Protein AF-K2CED3-F1 (afdb_monomer_lite)

Structure (mmCIF, N/CA/C/O backbone):
data_AF-K2CED3-F1
#
_entry.id   AF-K2CED3-F1
#
loop_
_atom_site.group_PDB
_atom_site.id
_atom_site.type_symbol
_atom_site.label_atom_id
_atom_site.label_alt_id
_atom_site.label_comp_id
_atom_site.label_asym_id
_atom_site.label_entity_id
_atom_site.label_seq_id
_atom_site.pdbx_PDB_ins_code
_atom_site.Cartn_x
_atom_site.Cartn_y
_atom_site.Cartn_z
_atom_site.occupancy
_atom_site.B_iso_or_e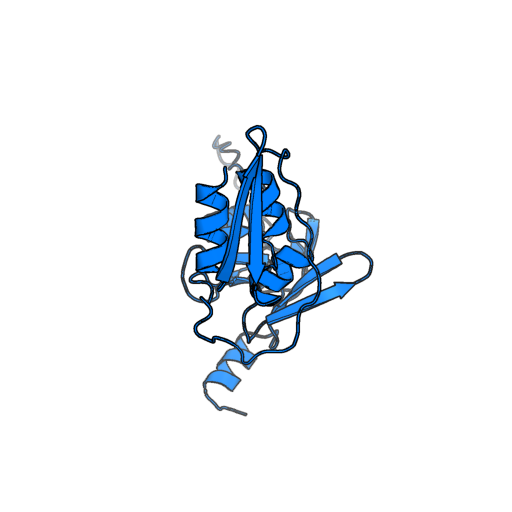quiv
_atom_site.auth_seq_id
_atom_site.auth_comp_id
_atom_site.auth_asym_id
_atom_site.auth_atom_id
_atom_site.pdbx_PDB_model_num
ATOM 1 N N . HIS A 1 1 ? 13.807 10.932 -19.399 1.00 82.12 1 HIS A N 1
ATOM 2 C CA . HIS A 1 1 ? 12.883 9.876 -18.930 1.00 82.12 1 HIS A CA 1
ATOM 3 C C . HIS A 1 1 ? 13.599 8.549 -18.697 1.00 82.12 1 HIS A C 1
ATOM 5 O O . HIS A 1 1 ? 13.471 8.010 -17.608 1.00 82.12 1 HIS A O 1
ATOM 11 N N . SER A 1 2 ? 14.407 8.063 -19.652 1.00 86.69 2 SER A N 1
ATOM 12 C CA . SER A 1 2 ? 15.122 6.776 -19.549 1.00 86.69 2 SER A CA 1
ATOM 13 C C . SER A 1 2 ? 15.946 6.602 -18.267 1.00 86.69 2 SER A C 1
ATOM 15 O O . SER A 1 2 ? 15.827 5.568 -17.631 1.00 86.69 2 SER A O 1
ATOM 17 N N . GLY A 1 3 ? 16.711 7.608 -17.827 1.00 92.06 3 GLY A N 1
ATOM 18 C CA . GLY A 1 3 ? 17.520 7.500 -16.600 1.00 92.06 3 GLY A CA 1
ATOM 19 C C . GLY A 1 3 ? 16.715 7.160 -15.335 1.00 92.06 3 GLY A C 1
ATOM 20 O O . GLY A 1 3 ? 17.107 6.272 -14.587 1.00 92.06 3 GLY A O 1
ATOM 21 N N . ALA A 1 4 ? 15.556 7.800 -15.136 1.00 93.69 4 ALA A N 1
ATOM 22 C CA . ALA A 1 4 ? 14.680 7.523 -13.993 1.00 93.69 4 ALA A CA 1
ATOM 23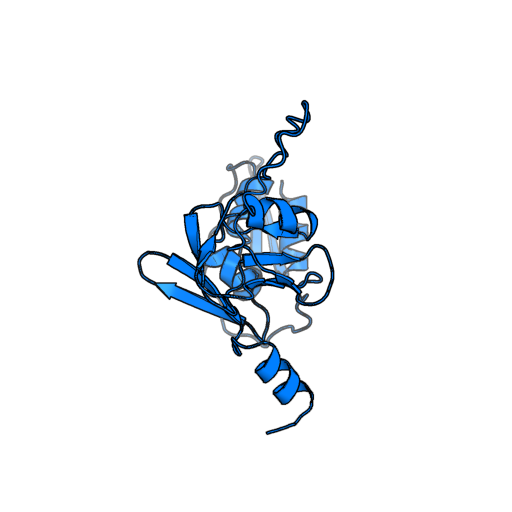 C C . ALA A 1 4 ? 14.082 6.107 -14.061 1.00 93.69 4 ALA A C 1
ATOM 25 O O . ALA A 1 4 ? 14.051 5.395 -13.060 1.00 93.69 4 ALA A O 1
ATOM 26 N N . VAL A 1 5 ? 13.673 5.681 -15.263 1.00 94.69 5 VAL A N 1
ATOM 27 C CA . VAL A 1 5 ? 13.153 4.329 -15.518 1.00 94.69 5 VAL A CA 1
ATOM 28 C C . VAL A 1 5 ? 14.209 3.270 -15.197 1.00 94.69 5 VAL A C 1
ATOM 30 O O . VAL A 1 5 ? 13.932 2.332 -14.455 1.00 94.69 5 VAL A O 1
ATOM 33 N N . ILE A 1 6 ? 15.437 3.456 -15.692 1.00 94.94 6 ILE A N 1
ATOM 34 C CA . ILE A 1 6 ? 16.560 2.536 -15.466 1.00 94.94 6 ILE A CA 1
ATOM 35 C C . ILE A 1 6 ? 16.882 2.427 -13.974 1.00 94.94 6 ILE A C 1
ATOM 37 O O . ILE A 1 6 ? 17.025 1.321 -13.459 1.00 94.94 6 ILE A O 1
ATOM 41 N N . GLN A 1 7 ? 16.957 3.559 -13.271 1.00 94.00 7 GLN A N 1
ATOM 42 C CA . GLN A 1 7 ? 17.263 3.583 -11.843 1.00 94.00 7 GLN A CA 1
ATOM 43 C C . GLN A 1 7 ? 16.220 2.816 -11.020 1.00 94.00 7 GLN A C 1
ATOM 45 O O . GLN A 1 7 ? 16.580 1.999 -10.171 1.00 94.00 7 GLN A O 1
ATOM 50 N N . LYS A 1 8 ? 14.930 3.058 -11.275 1.00 93.25 8 LYS A N 1
ATOM 51 C CA . LYS A 1 8 ? 13.848 2.412 -10.525 1.00 93.25 8 LYS A CA 1
ATOM 52 C C . LYS A 1 8 ? 13.749 0.921 -10.817 1.00 93.25 8 LYS A C 1
ATOM 54 O O . LYS A 1 8 ? 13.650 0.139 -9.874 1.00 93.25 8 LYS A O 1
ATOM 59 N N . LEU A 1 9 ? 13.840 0.517 -12.086 1.00 94.06 9 LEU A N 1
ATOM 60 C CA . LEU A 1 9 ? 13.860 -0.903 -12.447 1.00 94.06 9 LEU A CA 1
ATOM 61 C C . LEU A 1 9 ? 15.074 -1.615 -11.844 1.00 94.06 9 LEU A C 1
ATOM 63 O O . LEU A 1 9 ? 14.911 -2.690 -11.276 1.00 94.06 9 LEU A O 1
ATOM 67 N N . GLY A 1 10 ? 16.255 -0.990 -11.858 1.00 93.12 10 GLY A N 1
ATOM 68 C CA . GLY A 1 10 ? 17.446 -1.539 -11.206 1.00 93.12 10 GLY A CA 1
ATOM 69 C C . GLY A 1 10 ? 17.257 -1.752 -9.700 1.00 93.12 10 GLY A C 1
ATOM 70 O O . GLY A 1 10 ? 17.603 -2.807 -9.178 1.00 93.12 10 GLY A O 1
ATOM 71 N N . SER A 1 11 ? 16.622 -0.802 -9.002 1.00 91.06 11 SER A N 1
ATOM 72 C CA . SER A 1 11 ? 16.313 -0.945 -7.567 1.00 91.06 11 SER A CA 1
ATOM 73 C C . SER A 1 11 ? 15.287 -2.040 -7.243 1.00 91.06 11 SER A C 1
ATOM 75 O O . SER A 1 11 ? 15.174 -2.441 -6.089 1.00 91.06 11 SER A O 1
ATOM 77 N N . ARG A 1 12 ? 14.562 -2.525 -8.257 1.00 91.19 12 ARG A N 1
ATOM 78 C CA . ARG A 1 12 ? 13.542 -3.582 -8.182 1.00 91.19 12 ARG A CA 1
ATOM 79 C C . ARG A 1 12 ? 14.073 -4.920 -8.728 1.00 91.19 12 ARG A C 1
ATOM 81 O O . ARG A 1 12 ? 13.296 -5.744 -9.205 1.00 91.19 12 ARG A O 1
ATOM 88 N N . HIS A 1 13 ? 15.395 -5.117 -8.681 1.00 93.25 13 HIS A N 1
ATOM 89 C CA . HIS A 1 13 ? 16.111 -6.288 -9.211 1.00 93.25 13 HIS A CA 1
ATOM 90 C C . HIS A 1 13 ? 15.921 -6.505 -10.724 1.00 93.25 13 HIS A C 1
ATOM 92 O O . HIS A 1 13 ? 15.976 -7.630 -11.216 1.00 93.25 13 HIS A O 1
ATOM 98 N N . GLY A 1 14 ? 15.667 -5.431 -11.475 1.00 94.31 14 GLY A N 1
ATOM 99 C CA . GLY A 1 14 ? 15.598 -5.462 -12.930 1.00 94.31 14 GLY A CA 1
ATOM 100 C C . GLY A 1 14 ? 16.988 -5.445 -13.561 1.00 94.31 14 GLY A C 1
ATOM 101 O O . GLY A 1 14 ? 17.747 -4.491 -13.392 1.00 94.31 14 GLY A O 1
ATOM 102 N N . GLU A 1 15 ? 17.290 -6.465 -14.354 1.00 94.62 15 GLU A N 1
ATOM 103 C CA . GLU A 1 15 ? 18.522 -6.580 -15.129 1.00 94.62 15 GLU A CA 1
ATOM 104 C C . GLU A 1 15 ? 18.289 -6.126 -16.570 1.00 94.62 15 GLU A C 1
ATOM 106 O O . GLU A 1 15 ? 17.529 -6.748 -17.321 1.00 94.62 15 GLU A O 1
ATOM 111 N N . MET A 1 16 ? 18.961 -5.047 -16.973 1.00 96.00 16 MET A N 1
ATOM 112 C CA . MET A 1 16 ? 18.899 -4.554 -18.346 1.00 96.00 16 MET A CA 1
ATOM 113 C C . MET A 1 16 ? 19.608 -5.528 -19.286 1.00 96.00 16 MET A C 1
ATOM 115 O O . MET A 1 16 ? 20.799 -5.785 -19.137 1.00 96.00 16 MET A O 1
ATOM 119 N N . GLN A 1 17 ? 18.878 -6.031 -20.274 1.00 96.50 17 GLN A N 1
ATOM 120 C CA . GLN A 1 17 ? 19.408 -6.928 -21.301 1.00 96.50 17 GLN A CA 1
ATOM 121 C C . GLN A 1 17 ? 19.878 -6.156 -22.526 1.00 96.50 17 GLN A C 1
ATOM 123 O O . GLN A 1 17 ? 20.882 -6.501 -23.143 1.00 96.50 17 GLN A O 1
ATOM 128 N N . ASN A 1 18 ? 19.140 -5.106 -22.884 1.00 96.06 18 ASN A N 1
ATOM 129 C CA . ASN A 1 18 ? 19.417 -4.326 -24.074 1.00 96.06 18 ASN A CA 1
ATOM 130 C C . ASN A 1 18 ? 18.933 -2.881 -23.911 1.00 96.06 18 ASN A C 1
ATOM 132 O O . ASN A 1 18 ? 17.929 -2.604 -23.247 1.00 96.06 18 ASN A O 1
ATOM 136 N N . MET A 1 19 ? 19.644 -1.965 -24.561 1.00 95.69 19 MET A N 1
ATOM 137 C CA . MET A 1 19 ? 19.290 -0.556 -24.665 1.00 95.69 19 MET A CA 1
ATOM 138 C C . MET A 1 19 ? 19.630 -0.067 -26.066 1.00 95.69 19 MET A C 1
ATOM 140 O O . MET A 1 19 ? 20.790 -0.057 -26.470 1.00 95.69 19 MET A O 1
ATOM 144 N N . THR A 1 20 ? 18.615 0.371 -26.805 1.00 95.81 20 THR A N 1
ATOM 145 C CA . THR A 1 20 ? 18.781 0.914 -28.158 1.00 95.81 20 THR A CA 1
ATOM 146 C C . THR A 1 20 ? 18.091 2.265 -28.262 1.00 95.81 20 THR A C 1
ATOM 148 O O . THR A 1 20 ? 17.024 2.475 -27.689 1.00 95.81 20 THR A O 1
ATOM 151 N N . MET A 1 21 ? 18.686 3.198 -29.004 1.00 94.69 21 MET A N 1
ATOM 152 C CA . MET A 1 21 ? 18.091 4.506 -29.267 1.00 94.69 21 MET A CA 1
ATOM 153 C C . MET A 1 21 ? 17.799 4.655 -30.759 1.00 94.69 21 MET A C 1
ATOM 155 O O . MET A 1 21 ? 18.694 4.484 -31.583 1.00 94.69 21 MET A O 1
ATOM 159 N N . ALA A 1 22 ? 16.562 5.008 -31.102 1.00 93.56 22 ALA A N 1
ATOM 160 C CA . ALA A 1 22 ? 16.153 5.287 -32.475 1.00 93.56 22 ALA A CA 1
ATOM 161 C C . ALA A 1 22 ? 15.108 6.408 -32.498 1.00 93.56 22 ALA A C 1
ATOM 163 O O . ALA A 1 22 ? 14.154 6.388 -31.725 1.00 93.56 22 ALA A O 1
ATOM 164 N N . ASN A 1 23 ? 15.278 7.388 -33.391 1.00 92.00 23 ASN A N 1
ATOM 165 C CA . ASN A 1 23 ? 14.333 8.497 -33.600 1.00 92.00 23 ASN A CA 1
ATOM 166 C C . ASN A 1 23 ? 13.943 9.255 -32.313 1.00 92.00 23 ASN A C 1
ATOM 168 O O . ASN A 1 23 ? 12.791 9.639 -32.133 1.00 92.00 23 ASN A O 1
ATOM 172 N N . GLY A 1 24 ? 14.892 9.444 -31.389 1.00 88.62 24 GLY A N 1
ATOM 173 C CA . GLY A 1 24 ? 14.643 10.112 -30.104 1.00 88.62 24 GLY A CA 1
ATOM 174 C C . GLY A 1 24 ? 13.877 9.267 -29.075 1.00 88.62 24 GLY A C 1
ATOM 175 O O . GLY A 1 24 ? 13.614 9.748 -27.974 1.00 88.62 24 GLY A O 1
ATOM 176 N N . ILE A 1 25 ? 13.559 8.011 -29.398 1.00 92.81 25 ILE A N 1
ATOM 177 C CA . ILE A 1 25 ? 12.954 7.028 -28.497 1.00 92.81 25 ILE A CA 1
ATOM 178 C C . ILE A 1 25 ? 14.047 6.077 -28.008 1.00 92.81 25 ILE A C 1
ATOM 180 O O . ILE A 1 25 ? 14.895 5.624 -28.779 1.00 92.81 25 ILE A O 1
ATOM 184 N N . VAL A 1 26 ? 14.022 5.775 -26.712 1.00 95.06 26 VAL A N 1
ATOM 185 C CA . VAL A 1 26 ? 14.903 4.783 -26.092 1.00 95.06 26 VAL A CA 1
ATOM 186 C C . VAL A 1 26 ? 14.090 3.522 -25.833 1.00 95.06 26 VAL A C 1
ATOM 188 O O . VAL A 1 26 ? 13.110 3.560 -25.091 1.00 95.06 26 VAL A O 1
ATOM 191 N N . TYR A 1 27 ? 14.517 2.420 -26.431 1.00 95.56 27 TYR A N 1
ATOM 192 C CA . TYR A 1 27 ? 13.994 1.083 -26.191 1.00 95.56 27 TYR A CA 1
ATOM 193 C C . TYR A 1 27 ? 14.844 0.426 -25.112 1.00 95.56 27 TYR A C 1
ATOM 195 O O . TYR A 1 27 ? 16.072 0.399 -25.219 1.00 95.56 27 TYR A O 1
ATOM 203 N N . LEU A 1 28 ? 14.187 -0.067 -24.067 1.00 95.94 28 LEU A N 1
ATOM 204 C CA . LEU A 1 28 ? 14.826 -0.731 -22.941 1.00 95.94 28 LEU A CA 1
ATOM 205 C C . LEU A 1 28 ? 14.217 -2.119 -22.776 1.00 95.94 28 LEU A C 1
ATOM 207 O O . LEU A 1 28 ? 12.996 -2.243 -22.680 1.00 95.94 28 LEU A O 1
ATOM 211 N N . GLU A 1 29 ? 15.065 -3.136 -22.700 1.00 96.50 29 GLU A N 1
ATOM 212 C CA . GLU A 1 29 ? 14.658 -4.508 -22.405 1.00 96.50 29 GLU A CA 1
ATOM 213 C C . GLU A 1 29 ? 15.225 -4.914 -21.050 1.00 96.50 29 GLU A C 1
ATOM 215 O O . GLU A 1 29 ? 16.424 -4.780 -20.801 1.00 96.50 29 GLU A O 1
ATOM 220 N N . PHE A 1 30 ? 14.355 -5.413 -20.175 1.00 96.69 30 PHE A N 1
ATOM 221 C CA . PHE A 1 30 ? 14.708 -5.849 -18.831 1.00 96.69 30 PHE A CA 1
ATOM 222 C C . PHE A 1 30 ? 14.186 -7.257 -18.573 1.00 96.69 30 PHE A C 1
ATOM 224 O O . PHE A 1 30 ? 13.061 -7.590 -18.948 1.00 96.69 30 PHE A O 1
ATOM 231 N N . ILE A 1 31 ? 14.979 -8.046 -17.854 1.00 95.75 31 ILE A N 1
ATOM 232 C CA . ILE A 1 31 ? 14.483 -9.196 -17.101 1.00 95.75 31 ILE A CA 1
ATOM 233 C C . ILE A 1 31 ? 14.284 -8.712 -15.670 1.00 95.75 31 ILE A C 1
ATOM 235 O O . ILE A 1 31 ? 15.204 -8.179 -15.062 1.00 95.75 31 ILE A O 1
ATOM 239 N N . ILE A 1 32 ? 13.077 -8.862 -15.139 1.00 95.06 32 ILE A N 1
ATOM 240 C CA . ILE A 1 32 ? 12.726 -8.400 -13.796 1.00 95.06 32 ILE A CA 1
ATOM 241 C C . ILE A 1 32 ? 11.793 -9.426 -13.141 1.00 95.06 32 ILE A C 1
ATOM 243 O O . ILE A 1 32 ? 10.920 -9.970 -13.829 1.00 95.06 32 ILE A O 1
ATOM 247 N N . PRO A 1 33 ? 11.943 -9.724 -11.837 1.00 93.56 33 PRO A N 1
ATOM 248 C CA . PRO A 1 33 ? 10.995 -10.584 -11.146 1.00 93.56 33 PRO A CA 1
ATOM 249 C C . PRO A 1 33 ? 9.598 -9.956 -11.154 1.00 93.56 33 PRO A C 1
ATOM 251 O O . PRO A 1 33 ? 9.454 -8.748 -10.969 1.00 93.56 33 PRO A O 1
ATOM 254 N N . THR A 1 34 ? 8.548 -10.770 -11.296 1.00 90.75 34 THR A N 1
ATOM 255 C CA . THR A 1 34 ? 7.155 -10.282 -11.302 1.00 90.75 34 THR A CA 1
ATOM 256 C C . THR A 1 34 ? 6.832 -9.433 -10.071 1.00 90.75 34 THR A C 1
ATOM 258 O O . THR A 1 34 ? 6.171 -8.408 -10.197 1.00 90.75 34 THR A O 1
ATOM 261 N N . ARG A 1 35 ? 7.379 -9.800 -8.905 1.00 86.75 35 ARG A N 1
ATOM 262 C CA . ARG A 1 35 ? 7.255 -9.034 -7.659 1.00 86.75 35 ARG A CA 1
ATOM 263 C C . ARG A 1 35 ? 7.795 -7.605 -7.773 1.00 86.75 35 ARG A C 1
ATOM 265 O O . ARG A 1 35 ? 7.169 -6.684 -7.267 1.00 86.75 35 ARG A O 1
ATOM 272 N N . GLY A 1 36 ? 8.905 -7.404 -8.482 1.00 89.38 36 GLY A N 1
ATOM 273 C CA . GLY A 1 36 ? 9.487 -6.077 -8.698 1.00 89.38 36 GLY A CA 1
ATOM 274 C C . GLY A 1 36 ? 8.641 -5.179 -9.603 1.00 89.38 36 GLY A C 1
ATOM 275 O O . GLY A 1 36 ? 8.773 -3.960 -9.535 1.00 89.38 36 GLY A O 1
ATOM 276 N N . LEU A 1 37 ? 7.755 -5.756 -10.423 1.00 89.25 37 LEU A N 1
ATOM 277 C CA . LEU A 1 37 ? 6.874 -5.009 -11.327 1.00 89.25 37 LEU A CA 1
ATOM 278 C C . LEU A 1 37 ? 5.576 -4.516 -10.679 1.00 89.25 37 LEU A C 1
ATOM 280 O O . LEU A 1 37 ? 4.937 -3.632 -11.255 1.00 89.25 37 LEU A O 1
ATOM 284 N N . PHE A 1 38 ? 5.171 -5.058 -9.527 1.00 86.19 38 PHE A N 1
ATOM 285 C CA . PHE A 1 38 ? 3.969 -4.588 -8.834 1.00 86.19 38 PHE A CA 1
ATOM 286 C C . PHE A 1 38 ? 4.097 -3.100 -8.482 1.00 86.19 38 PHE A C 1
ATOM 288 O O . PHE A 1 38 ? 5.171 -2.636 -8.104 1.00 86.19 38 PHE A O 1
ATOM 295 N N . GLY A 1 39 ? 3.030 -2.338 -8.746 1.00 82.06 39 GLY A N 1
ATOM 296 C CA . GLY A 1 39 ? 2.970 -0.877 -8.584 1.00 82.06 39 GLY A CA 1
ATOM 297 C C . GLY A 1 39 ? 3.779 -0.047 -9.592 1.00 82.06 39 GLY A C 1
ATOM 298 O O . GLY A 1 39 ? 3.420 1.098 -9.891 1.00 82.06 39 GLY A O 1
ATOM 299 N N . TYR A 1 40 ? 4.809 -0.622 -10.226 1.00 89.62 40 TYR A N 1
ATOM 300 C CA . TYR A 1 40 ? 5.712 0.128 -11.105 1.00 89.62 40 TYR A CA 1
ATOM 301 C C . TYR A 1 40 ? 5.029 0.696 -12.359 1.00 89.62 40 TYR A C 1
ATOM 303 O O . TYR A 1 40 ? 5.465 1.716 -12.891 1.00 89.62 40 TYR A O 1
ATOM 311 N N . ARG A 1 41 ? 3.930 0.093 -12.834 1.00 87.88 41 ARG A N 1
ATOM 312 C CA . ARG A 1 41 ? 3.175 0.602 -13.996 1.00 87.88 41 ARG A CA 1
ATOM 313 C C . ARG A 1 41 ? 2.732 2.058 -13.796 1.00 87.88 41 ARG A C 1
ATOM 315 O O . ARG A 1 41 ? 2.870 2.869 -14.713 1.00 87.88 41 ARG A O 1
ATOM 322 N N . THR A 1 42 ? 2.231 2.394 -12.611 1.00 84.69 42 THR A N 1
ATOM 323 C CA . THR A 1 42 ? 1.749 3.745 -12.283 1.00 84.69 42 THR A CA 1
ATOM 324 C C . THR A 1 42 ? 2.907 4.737 -12.183 1.00 84.69 42 THR A C 1
ATOM 326 O O . THR A 1 42 ? 2.842 5.850 -12.718 1.00 84.69 42 THR A O 1
ATOM 329 N N . GLU A 1 43 ? 4.016 4.316 -11.572 1.00 89.31 43 GLU A N 1
ATOM 330 C CA . GLU A 1 43 ? 5.243 5.111 -11.520 1.00 89.31 43 GLU A CA 1
ATOM 331 C C . GLU A 1 43 ? 5.826 5.370 -12.910 1.00 89.31 43 GLU A C 1
ATOM 333 O O . GLU A 1 43 ? 6.189 6.500 -13.226 1.00 89.31 43 GLU A O 1
ATOM 338 N N . PHE A 1 44 ? 5.857 4.352 -13.769 1.00 93.69 44 PHE A N 1
ATOM 339 C CA . PHE A 1 44 ? 6.368 4.455 -15.129 1.00 93.69 44 PHE A CA 1
ATOM 340 C C . PHE A 1 44 ? 5.595 5.485 -15.956 1.00 93.69 44 PHE A C 1
ATOM 342 O O . PHE A 1 44 ? 6.201 6.303 -16.653 1.00 93.69 44 PHE A O 1
ATOM 349 N N . LEU A 1 45 ? 4.262 5.490 -15.863 1.00 91.94 45 LEU A N 1
ATOM 350 C CA . LEU A 1 45 ? 3.440 6.503 -16.530 1.00 91.94 45 LEU A CA 1
ATOM 351 C C . LEU A 1 45 ? 3.774 7.910 -16.023 1.00 91.94 45 LEU A C 1
ATOM 353 O O . LEU A 1 45 ? 3.871 8.842 -16.821 1.00 91.94 45 LEU A O 1
ATOM 357 N N . THR A 1 46 ? 4.029 8.058 -14.724 1.00 90.94 46 THR A N 1
ATOM 358 C CA . THR A 1 46 ? 4.432 9.337 -14.123 1.00 90.94 46 THR A CA 1
ATOM 359 C C . THR A 1 46 ? 5.818 9.778 -14.613 1.00 90.94 46 THR A C 1
ATOM 361 O O . THR A 1 46 ? 5.978 10.896 -15.110 1.00 90.94 46 THR A O 1
ATOM 364 N N . ASP A 1 47 ? 6.812 8.889 -14.568 1.00 93.12 47 ASP A N 1
ATOM 365 C CA . ASP A 1 47 ? 8.203 9.167 -14.959 1.00 93.12 47 ASP A CA 1
ATOM 366 C C . ASP A 1 47 ? 8.344 9.501 -16.449 1.00 93.12 47 ASP A C 1
ATOM 368 O O . ASP A 1 47 ? 9.212 10.284 -16.862 1.00 93.12 47 ASP A O 1
ATOM 372 N N . THR A 1 48 ? 7.477 8.910 -17.271 1.00 93.62 48 THR A N 1
ATOM 373 C CA . THR A 1 48 ? 7.424 9.123 -18.722 1.00 93.62 48 THR A CA 1
ATOM 374 C C . THR A 1 48 ? 6.416 10.190 -19.138 1.00 93.62 48 THR A C 1
ATOM 376 O O . THR A 1 48 ? 6.288 10.462 -20.331 1.00 93.62 48 THR A O 1
ATOM 379 N N . ARG A 1 49 ? 5.722 10.824 -18.179 1.00 92.38 49 ARG A N 1
ATOM 380 C CA . ARG A 1 49 ? 4.662 11.819 -18.426 1.00 92.38 49 ARG A CA 1
ATOM 381 C C . ARG A 1 49 ? 3.581 11.308 -19.392 1.00 92.38 49 ARG A C 1
ATOM 383 O O . ARG A 1 49 ? 3.083 12.058 -20.225 1.00 92.38 49 ARG A O 1
ATOM 390 N N . GLY A 1 50 ? 3.269 10.016 -19.313 1.00 92.44 50 GLY A N 1
ATOM 391 C CA . GLY A 1 50 ? 2.282 9.336 -20.151 1.00 92.44 50 GLY A CA 1
ATOM 392 C C . GLY A 1 50 ? 2.737 9.002 -21.576 1.00 92.44 50 GLY A C 1
ATOM 393 O O . GLY A 1 50 ? 1.955 8.431 -22.326 1.00 92.44 50 GLY A O 1
ATOM 394 N N . LEU A 1 51 ? 3.976 9.327 -21.966 1.00 92.56 51 LEU A N 1
ATOM 395 C CA . LEU A 1 51 ? 4.497 9.046 -23.313 1.00 92.56 51 LEU A CA 1
ATOM 396 C C . LEU A 1 51 ? 5.134 7.655 -23.438 1.00 92.56 51 LEU A C 1
ATOM 398 O O . LEU A 1 51 ? 5.401 7.191 -24.545 1.00 92.56 51 LEU A O 1
ATOM 402 N N . GLY A 1 52 ? 5.441 7.010 -22.312 1.00 93.94 52 GLY A N 1
ATOM 403 C CA . GLY A 1 52 ? 6.091 5.709 -22.287 1.00 93.94 52 GLY A CA 1
ATOM 404 C C . GLY A 1 52 ? 5.137 4.576 -22.643 1.00 93.94 52 GLY A C 1
ATOM 405 O O . GLY A 1 52 ? 3.982 4.563 -22.224 1.00 93.94 52 GLY A O 1
ATOM 406 N N . ILE A 1 53 ? 5.659 3.575 -23.349 1.00 94.69 53 ILE A N 1
ATOM 407 C CA . ILE A 1 53 ? 4.960 2.317 -23.614 1.00 94.69 53 ILE A CA 1
ATOM 408 C C . ILE A 1 53 ? 5.687 1.209 -22.856 1.00 94.69 53 ILE A C 1
ATOM 410 O O . ILE A 1 53 ? 6.905 1.079 -22.963 1.00 94.69 53 ILE A O 1
ATOM 414 N N . MET A 1 54 ? 4.936 0.416 -22.093 1.00 94.06 54 MET A N 1
ATOM 415 C CA . MET A 1 54 ? 5.449 -0.728 -21.344 1.00 94.06 54 MET A CA 1
ATOM 416 C C . MET A 1 54 ? 4.687 -1.985 -21.743 1.00 94.06 54 MET A C 1
ATOM 418 O O . MET A 1 54 ? 3.464 -2.042 -21.615 1.00 94.06 54 MET A O 1
ATOM 422 N N . ASN A 1 55 ? 5.436 -3.005 -22.152 1.00 94.44 55 ASN A N 1
ATOM 423 C CA . ASN A 1 55 ? 4.932 -4.343 -22.418 1.00 94.44 55 ASN A CA 1
ATOM 424 C C . ASN A 1 55 ? 5.670 -5.334 -21.522 1.00 94.44 55 ASN A C 1
ATOM 426 O O . ASN A 1 55 ? 6.874 -5.205 -21.311 1.00 94.44 55 ASN A O 1
ATOM 430 N N . THR A 1 56 ? 4.949 -6.323 -21.006 1.00 94.00 56 THR A N 1
ATOM 431 C CA . THR A 1 56 ? 5.507 -7.359 -20.135 1.00 94.00 56 THR A CA 1
ATOM 432 C C . THR A 1 56 ? 5.133 -8.724 -20.682 1.00 94.00 56 THR A C 1
ATOM 434 O O . THR A 1 56 ? 3.967 -8.964 -20.994 1.00 94.00 56 THR A O 1
ATOM 437 N N . LEU A 1 57 ? 6.110 -9.622 -20.762 1.00 95.69 57 LEU A N 1
ATOM 438 C CA . LEU A 1 57 ? 5.920 -11.011 -21.158 1.00 95.69 57 LEU A CA 1
ATOM 439 C C . LEU A 1 57 ? 6.562 -11.908 -20.102 1.00 95.69 57 LEU A C 1
ATOM 441 O O . LEU A 1 57 ? 7.639 -11.598 -19.594 1.00 95.69 57 LEU A O 1
ATOM 445 N N . PHE A 1 58 ? 5.903 -13.018 -19.771 1.00 95.75 58 PHE A N 1
ATOM 446 C CA . PHE A 1 58 ? 6.506 -14.025 -18.907 1.00 95.75 58 PHE A CA 1
ATOM 447 C C . PHE A 1 58 ? 7.745 -14.618 -19.587 1.00 95.75 58 PHE A C 1
ATOM 449 O O . PHE A 1 58 ? 7.665 -15.082 -20.723 1.00 95.75 58 PHE A O 1
ATOM 456 N N . TYR A 1 59 ? 8.878 -14.608 -18.885 1.00 94.31 59 TYR A N 1
ATOM 457 C CA . TYR A 1 59 ? 10.139 -15.135 -19.401 1.00 94.31 59 TYR A CA 1
ATOM 458 C C . TYR A 1 59 ? 10.363 -16.588 -18.964 1.00 94.31 59 TYR A C 1
ATOM 460 O O . TYR A 1 59 ? 10.303 -17.499 -19.785 1.00 94.31 59 TYR A O 1
ATOM 468 N N . LYS A 1 60 ? 10.611 -16.813 -17.668 1.00 96.00 60 LYS A N 1
ATOM 469 C CA . LYS A 1 60 ? 10.759 -18.134 -17.036 1.00 96.00 60 LYS A CA 1
ATOM 470 C C . LYS A 1 60 ? 10.783 -17.993 -15.514 1.00 96.00 60 LYS A C 1
ATOM 472 O O . LYS A 1 60 ? 10.914 -16.888 -14.992 1.00 96.00 60 LYS A O 1
ATOM 477 N N . TYR A 1 61 ? 10.733 -19.122 -14.815 1.00 95.50 61 TYR A N 1
ATOM 478 C CA . TYR A 1 61 ? 11.072 -19.181 -13.396 1.00 95.50 61 TYR A CA 1
ATOM 479 C C . TYR A 1 61 ? 12.591 -19.126 -13.202 1.00 95.50 61 TYR A C 1
ATOM 481 O O . TYR A 1 61 ? 13.349 -19.762 -13.938 1.00 95.50 61 TYR A O 1
ATOM 489 N N . LEU A 1 62 ? 13.021 -18.366 -12.200 1.00 92.94 62 LEU A N 1
ATOM 490 C CA . LEU A 1 62 ? 14.404 -18.227 -11.751 1.00 92.94 62 LEU A CA 1
ATOM 491 C C . LEU A 1 62 ? 14.428 -18.261 -10.215 1.00 92.94 62 LEU A C 1
ATOM 493 O O . LEU A 1 62 ? 13.387 -18.002 -9.605 1.00 92.94 62 LEU A O 1
ATOM 497 N N . PRO A 1 63 ? 15.575 -18.582 -9.587 1.00 92.31 63 PRO A N 1
ATOM 498 C CA . PRO A 1 63 ? 15.742 -18.400 -8.149 1.00 92.31 63 PRO A CA 1
ATOM 499 C C . PRO A 1 63 ? 15.403 -16.963 -7.740 1.00 92.31 63 PRO A C 1
ATOM 501 O O . PRO A 1 63 ? 15.735 -16.024 -8.466 1.00 92.31 63 PRO A O 1
ATOM 504 N N . ASP A 1 64 ? 14.733 -16.800 -6.599 1.00 89.31 64 ASP A N 1
ATOM 505 C CA . ASP A 1 64 ? 14.447 -15.472 -6.058 1.00 89.31 64 ASP A CA 1
ATOM 506 C C . ASP A 1 64 ? 15.782 -14.783 -5.713 1.00 89.31 64 ASP A C 1
ATOM 508 O O . ASP A 1 64 ? 16.567 -15.377 -4.966 1.00 89.31 64 ASP A O 1
ATOM 512 N N . PRO A 1 65 ? 16.072 -13.577 -6.245 1.00 86.25 65 PRO A N 1
ATOM 513 C CA . PRO A 1 65 ? 17.284 -12.838 -5.892 1.00 86.25 65 PRO A CA 1
ATOM 514 C C . PRO A 1 65 ? 17.380 -12.507 -4.395 1.00 86.25 65 PRO A C 1
ATOM 516 O O . PRO A 1 65 ? 18.478 -12.224 -3.924 1.00 86.25 65 PRO A O 1
ATOM 519 N N . GLY A 1 66 ? 16.271 -12.570 -3.649 1.00 85.12 66 GLY A N 1
ATOM 520 C CA . GLY A 1 66 ? 16.243 -12.220 -2.232 1.00 85.12 66 GLY A CA 1
ATOM 521 C C . GLY A 1 66 ? 16.428 -10.718 -1.996 1.00 85.12 66 GLY A C 1
ATOM 522 O O . GLY A 1 66 ? 16.249 -9.915 -2.907 1.00 85.12 66 GLY A O 1
ATOM 523 N N . ASP A 1 67 ? 16.743 -10.353 -0.748 1.00 82.62 67 ASP A N 1
ATOM 524 C CA . ASP A 1 67 ? 17.074 -8.982 -0.315 1.00 82.62 67 ASP A CA 1
ATOM 525 C C . ASP A 1 67 ? 16.058 -7.904 -0.717 1.00 82.62 67 ASP A C 1
ATOM 527 O O . ASP A 1 67 ? 16.389 -6.744 -0.980 1.00 82.62 67 ASP A O 1
ATOM 531 N N . TRP A 1 68 ? 14.787 -8.289 -0.738 1.00 82.56 68 TRP A N 1
ATOM 532 C CA . TRP A 1 68 ? 13.709 -7.366 -1.028 1.00 82.56 68 TRP A CA 1
ATOM 533 C C . TRP A 1 68 ? 13.599 -6.344 0.084 1.00 82.56 68 TRP A C 1
ATOM 535 O O . TRP A 1 68 ? 13.522 -6.691 1.262 1.00 82.56 68 TRP A O 1
ATOM 545 N N . LYS A 1 69 ? 13.568 -5.071 -0.303 1.00 73.62 69 LYS A N 1
ATOM 546 C CA . LYS A 1 69 ? 13.329 -3.997 0.650 1.00 73.62 69 LYS A CA 1
ATOM 547 C C . LYS A 1 69 ? 11.931 -4.143 1.223 1.00 73.62 69 LYS A C 1
ATOM 549 O O . LYS A 1 69 ? 10.943 -3.916 0.527 1.00 73.62 69 LYS A O 1
ATOM 554 N N . GLU A 1 70 ? 11.873 -4.495 2.496 1.00 75.19 70 GLU A N 1
ATOM 555 C CA . GLU A 1 70 ? 10.675 -4.305 3.291 1.00 75.19 70 GLU A CA 1
ATOM 556 C C . GLU A 1 70 ? 10.381 -2.809 3.421 1.00 75.19 70 GLU A C 1
ATOM 558 O O . GLU A 1 70 ? 11.268 -1.953 3.314 1.00 75.19 70 GLU A O 1
ATOM 563 N N . ARG A 1 71 ? 9.111 -2.476 3.640 1.00 82.25 71 ARG A N 1
ATOM 564 C CA . ARG A 1 71 ? 8.731 -1.098 3.940 1.00 82.25 71 ARG A CA 1
ATOM 565 C C . ARG A 1 71 ? 9.308 -0.683 5.292 1.00 82.25 71 ARG A C 1
ATOM 567 O O . ARG A 1 71 ? 9.134 -1.369 6.293 1.00 82.25 71 ARG A O 1
ATOM 574 N N . ASP A 1 72 ? 9.901 0.506 5.343 1.00 84.31 72 ASP A N 1
ATOM 575 C CA . ASP A 1 72 ? 10.364 1.093 6.606 1.00 84.31 72 ASP A CA 1
ATOM 576 C C . ASP A 1 72 ? 9.192 1.546 7.493 1.00 84.31 72 ASP A C 1
ATOM 578 O O . ASP A 1 72 ? 9.340 1.757 8.692 1.00 84.31 72 ASP A O 1
ATOM 582 N N . GLN A 1 73 ? 8.013 1.777 6.920 1.00 92.06 73 GLN A N 1
ATOM 583 C CA . GLN A 1 73 ? 6.863 2.311 7.643 1.00 92.06 73 GLN A CA 1
ATOM 584 C C . GLN A 1 73 ? 5.982 1.195 8.193 1.00 92.06 73 GLN A C 1
ATOM 586 O O . GLN A 1 73 ? 5.661 0.255 7.473 1.00 92.06 73 GLN A O 1
ATOM 591 N N . GLY A 1 74 ? 5.485 1.348 9.422 1.00 94.31 74 GLY A N 1
ATOM 592 C CA . GLY A 1 74 ? 4.441 0.478 9.965 1.00 94.31 74 GLY A CA 1
ATOM 593 C C . GLY A 1 74 ? 3.043 0.799 9.428 1.00 94.31 74 GLY A C 1
ATOM 594 O O . GLY A 1 74 ? 2.848 1.701 8.609 1.00 94.31 74 GLY A O 1
ATOM 595 N N . SER A 1 75 ? 2.042 0.054 9.881 1.00 96.38 75 SER A N 1
ATOM 596 C CA . SER A 1 75 ? 0.635 0.235 9.513 1.00 96.38 75 SER A CA 1
ATOM 597 C C . SER A 1 75 ? -0.170 0.931 10.597 1.00 96.38 75 SER A C 1
ATOM 599 O O . SER A 1 75 ? -0.006 0.691 11.793 1.00 96.38 75 SER A O 1
ATOM 601 N N . LEU A 1 76 ? -1.099 1.780 10.172 1.00 97.19 76 LEU A N 1
ATOM 602 C CA . LEU A 1 76 ? -2.181 2.259 11.019 1.00 97.19 76 LEU A CA 1
ATOM 603 C C . LEU A 1 76 ? -3.296 1.213 10.984 1.00 97.19 76 LEU A C 1
ATOM 605 O O . LEU A 1 76 ? -3.838 0.923 9.919 1.00 97.19 76 LEU A O 1
ATOM 609 N N . VAL A 1 77 ? -3.637 0.644 12.136 1.00 97.19 77 VAL A N 1
ATOM 610 C CA . VAL A 1 77 ? -4.583 -0.476 12.245 1.00 97.19 77 VAL A CA 1
ATOM 611 C C . VAL A 1 77 ? -5.827 -0.028 13.005 1.00 97.19 77 VAL A C 1
ATOM 613 O O . VAL A 1 77 ? -5.725 0.575 14.073 1.00 97.19 77 VAL A O 1
ATOM 616 N N . ALA A 1 78 ? -7.01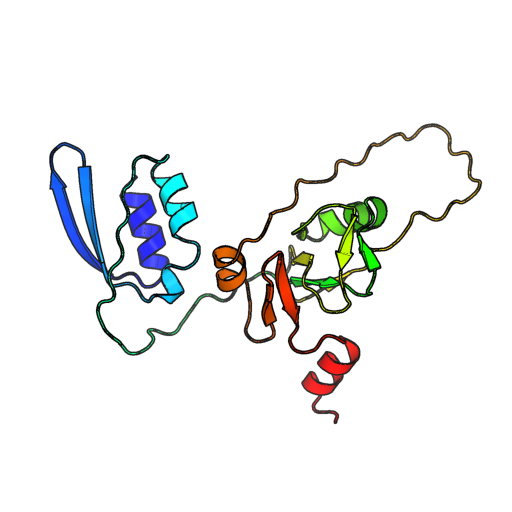2 -0.328 12.481 1.00 97.00 78 ALA A N 1
ATOM 617 C CA . ALA A 1 78 ? -8.275 -0.033 13.142 1.00 97.00 78 ALA A CA 1
ATOM 618 C C . ALA A 1 78 ? -8.374 -0.772 14.482 1.00 97.00 78 ALA A C 1
ATOM 620 O O . ALA A 1 78 ? -8.301 -2.002 14.553 1.00 97.00 78 ALA A O 1
ATOM 621 N N . HIS A 1 79 ? -8.568 -0.007 15.554 1.00 94.44 79 HIS A N 1
ATOM 622 C CA . HIS A 1 79 ? -8.729 -0.538 16.903 1.00 94.44 79 HIS A CA 1
ATOM 623 C C . HIS A 1 79 ? -10.106 -1.181 17.130 1.00 94.44 79 HIS A C 1
ATOM 625 O O . HIS A 1 79 ? -10.214 -2.152 17.877 1.00 94.44 79 HIS A O 1
ATOM 631 N N . GLU A 1 80 ? -11.145 -0.653 16.483 1.00 94.31 80 GLU A N 1
ATOM 632 C CA . GLU A 1 80 ? -12.533 -1.083 16.652 1.00 94.31 80 GLU A CA 1
ATOM 633 C C . GLU A 1 80 ? -13.272 -1.163 15.314 1.00 94.31 80 GLU A C 1
ATOM 635 O O . GLU A 1 80 ? -12.876 -0.534 14.332 1.00 94.31 80 GLU A O 1
ATOM 640 N N . THR A 1 81 ? -14.351 -1.945 15.291 1.00 96.75 81 THR A N 1
ATOM 641 C CA . THR A 1 81 ? -15.261 -2.052 14.146 1.00 96.75 81 THR A CA 1
ATOM 642 C C . THR A 1 81 ? -16.301 -0.940 14.203 1.00 96.75 81 THR A C 1
ATOM 644 O O . THR A 1 81 ? -16.901 -0.710 1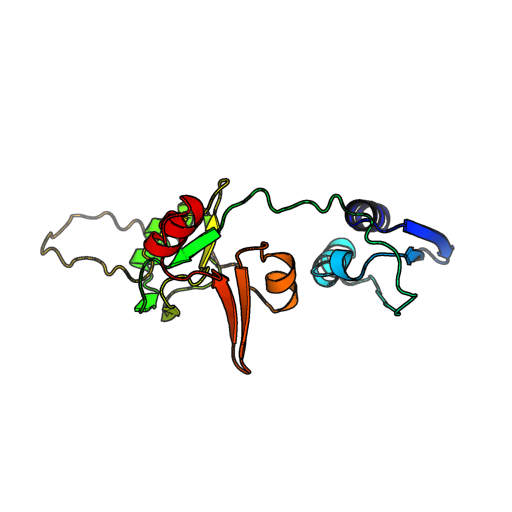5.251 1.00 96.75 81 THR A O 1
ATOM 647 N N . GLY A 1 82 ? -16.537 -0.264 13.082 1.00 96.06 82 GLY A N 1
ATOM 648 C CA . GLY A 1 82 ? -17.510 0.820 12.992 1.00 96.06 82 GLY A CA 1
ATOM 649 C C . GLY A 1 82 ? -17.404 1.588 11.679 1.00 96.06 82 GLY A C 1
ATOM 650 O O . GLY A 1 82 ? -16.795 1.126 10.719 1.00 96.06 82 GLY A O 1
ATOM 651 N N . GLN A 1 83 ? -18.000 2.776 11.638 1.00 97.19 83 GLN A N 1
ATOM 652 C CA . GLN A 1 83 ? -17.906 3.676 10.491 1.00 97.19 83 GLN A CA 1
ATOM 653 C C . GLN A 1 83 ? -16.886 4.784 10.774 1.00 97.19 83 GLN A C 1
ATOM 655 O O . GLN A 1 83 ? -16.914 5.399 11.843 1.00 97.19 83 GLN A O 1
ATOM 660 N N . SER A 1 84 ? -15.998 5.060 9.817 1.00 95.62 84 SER A N 1
ATOM 661 C CA . SER A 1 84 ? -14.994 6.114 9.952 1.00 95.62 84 SER A CA 1
ATOM 662 C C . SER A 1 84 ? -15.656 7.488 10.110 1.00 95.62 84 SER A C 1
ATOM 664 O O . SER A 1 84 ? -16.561 7.869 9.363 1.00 95.62 84 SER A O 1
ATOM 666 N N . ASN A 1 85 ? -15.195 8.259 11.091 1.00 94.25 85 ASN A N 1
ATOM 667 C CA . ASN A 1 85 ? -15.718 9.587 11.393 1.00 94.25 85 ASN A CA 1
ATOM 668 C C . ASN A 1 85 ? -14.660 10.647 11.074 1.00 94.25 85 ASN A C 1
ATOM 670 O O . ASN A 1 85 ? -13.490 10.471 11.408 1.00 94.25 85 ASN A O 1
ATOM 674 N N . MET A 1 86 ? -15.067 11.779 10.489 1.00 93.62 86 MET A N 1
ATOM 675 C CA . MET A 1 86 ? -14.164 12.903 10.205 1.00 93.62 86 MET A CA 1
ATOM 676 C C . MET A 1 86 ? -13.380 13.346 11.449 1.00 93.62 86 MET A C 1
ATOM 678 O O . MET A 1 86 ? -12.186 13.613 11.358 1.00 93.62 86 MET A O 1
ATOM 682 N N . TYR A 1 87 ? -14.019 13.376 12.622 1.00 91.75 87 TYR A N 1
ATOM 683 C CA . TYR A 1 87 ? -13.342 13.725 13.871 1.00 91.75 87 TYR A CA 1
ATOM 684 C C . TYR A 1 87 ? -12.246 12.710 14.231 1.00 91.75 87 TYR A C 1
ATOM 686 O O . TYR A 1 87 ? -11.121 13.097 14.538 1.00 91.75 87 TYR A O 1
ATOM 694 N N . GLY A 1 88 ? -12.553 11.411 14.159 1.00 92.69 88 GLY A N 1
ATOM 695 C CA . GLY A 1 88 ? -11.582 10.340 14.382 1.00 92.69 88 GLY A CA 1
ATOM 696 C C . GLY A 1 88 ? -10.408 10.413 13.405 1.00 92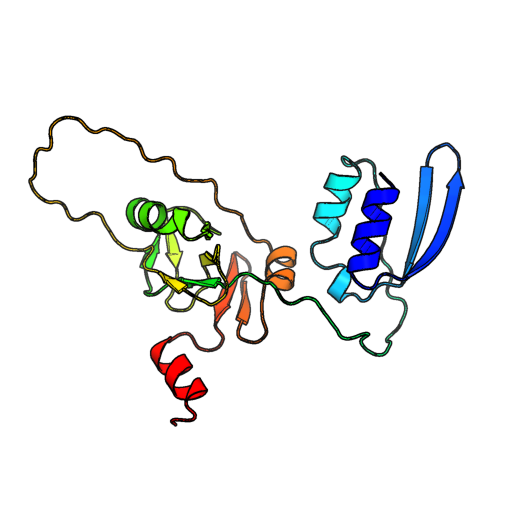.69 88 GLY A C 1
ATOM 697 O O . GLY A 1 88 ? -9.260 10.383 13.836 1.00 92.69 88 GLY A O 1
ATOM 698 N N . LEU A 1 89 ? -10.697 10.591 12.114 1.00 94.62 89 LEU A N 1
ATOM 699 C CA . LEU A 1 89 ? -9.705 10.692 11.041 1.00 94.62 89 LEU A CA 1
ATOM 700 C C . LEU A 1 89 ? -8.790 11.919 11.194 1.00 94.62 89 LEU A C 1
ATOM 702 O O . LEU A 1 89 ? -7.571 11.784 11.088 1.00 94.62 89 LEU A O 1
ATOM 706 N N . ARG A 1 90 ? -9.341 13.097 11.518 1.00 92.88 90 ARG A N 1
ATOM 707 C CA . ARG A 1 90 ? -8.545 14.312 11.777 1.00 92.88 90 ARG A CA 1
ATOM 708 C C . ARG A 1 90 ? -7.591 14.133 12.960 1.00 92.88 90 ARG A C 1
ATOM 710 O O . ARG A 1 90 ? -6.437 14.524 12.860 1.00 92.88 90 ARG A O 1
ATOM 717 N N . ASN A 1 91 ? -8.017 13.453 14.026 1.00 91.69 91 ASN A N 1
ATOM 718 C CA . ASN A 1 91 ? -7.159 13.205 15.194 1.00 91.69 91 ASN A CA 1
ATOM 719 C C . ASN A 1 91 ? -5.947 12.299 14.898 1.00 91.69 91 ASN A C 1
ATOM 721 O O . ASN A 1 91 ? -5.000 12.262 15.686 1.00 91.69 91 ASN A O 1
ATOM 725 N N . VAL A 1 92 ? -5.990 11.513 13.818 1.00 94.00 92 VAL A N 1
ATOM 726 C CA . VAL A 1 92 ? -4.961 10.506 13.504 1.00 94.00 92 VAL A CA 1
ATOM 727 C C . VAL A 1 92 ? -4.168 10.820 12.236 1.00 94.00 92 VAL A C 1
ATOM 729 O O . VAL A 1 92 ? -3.146 10.180 12.018 1.00 94.00 92 VAL A O 1
ATOM 732 N N . GLN A 1 93 ? -4.579 11.792 11.415 1.00 94.25 93 GLN A N 1
ATOM 733 C CA . GLN A 1 93 ? -3.924 12.098 10.131 1.00 94.25 93 GLN A CA 1
ATOM 734 C C . GLN A 1 93 ? -2.475 12.606 10.262 1.00 94.25 93 GLN A C 1
ATOM 736 O O . GLN A 1 93 ? -1.731 12.644 9.285 1.00 94.25 93 GLN A O 1
ATOM 741 N N . ASP A 1 94 ? -2.055 13.022 11.457 1.00 93.69 94 ASP A N 1
ATOM 742 C CA . ASP A 1 94 ? -0.657 13.381 11.730 1.00 93.69 94 ASP A CA 1
ATOM 743 C C . ASP A 1 94 ? 0.197 12.170 12.121 1.00 93.69 94 ASP A C 1
ATOM 745 O O . ASP A 1 94 ? 1.418 12.267 12.230 1.00 93.69 94 ASP A O 1
ATOM 749 N N . ARG A 1 95 ? -0.430 11.001 12.306 1.00 95.50 95 ARG A N 1
ATOM 750 C CA . ARG A 1 95 ? 0.262 9.723 12.512 1.00 95.50 95 ARG A CA 1
ATOM 751 C C . ARG A 1 95 ? 0.702 9.082 11.201 1.00 95.50 95 ARG A C 1
ATOM 753 O O . ARG A 1 95 ? 1.487 8.144 11.256 1.00 95.50 95 ARG A O 1
ATOM 760 N N . GLY A 1 96 ? 0.234 9.567 10.052 1.00 95.06 96 GLY A N 1
ATOM 761 C CA . GLY A 1 96 ? 0.643 9.064 8.747 1.00 95.06 96 GLY A CA 1
ATOM 762 C C . GLY A 1 96 ? -0.402 9.283 7.657 1.00 95.06 96 GLY A C 1
ATOM 763 O O . GLY A 1 96 ? -1.259 10.157 7.772 1.00 95.06 96 GLY A O 1
ATOM 764 N N . VAL A 1 97 ? -0.313 8.501 6.583 1.00 96.31 97 VAL A N 1
ATOM 765 C CA . VAL A 1 97 ? -1.174 8.634 5.400 1.00 96.31 97 VAL A CA 1
ATOM 766 C C . VAL A 1 97 ? -2.359 7.686 5.529 1.00 96.31 97 VAL A C 1
ATOM 768 O O . VAL A 1 97 ? -2.177 6.482 5.669 1.00 96.31 97 VAL A O 1
ATOM 771 N N . LEU A 1 98 ? -3.579 8.217 5.492 1.00 97.25 98 LEU A N 1
ATOM 772 C CA . LEU A 1 98 ? -4.806 7.421 5.576 1.00 97.25 98 LEU A CA 1
ATOM 773 C C . LEU A 1 98 ? -5.210 6.893 4.199 1.00 97.25 98 LEU A C 1
ATOM 775 O O . LEU A 1 98 ? -5.007 7.574 3.195 1.00 97.25 98 LEU A O 1
ATOM 779 N N . PHE A 1 99 ? -5.822 5.709 4.159 1.00 96.75 99 PHE A N 1
ATOM 780 C CA . PHE A 1 99 ? -6.220 5.065 2.902 1.00 96.75 99 PHE A CA 1
ATOM 781 C C . PHE A 1 99 ? -7.638 5.392 2.442 1.00 96.75 99 PHE A C 1
ATOM 783 O O . PHE A 1 99 ? -7.994 5.181 1.285 1.00 96.75 99 PHE A O 1
ATOM 790 N N . PHE A 1 100 ? -8.466 5.921 3.338 1.00 93.75 100 PHE A N 1
ATOM 791 C CA . PHE A 1 100 ? -9.842 6.273 3.026 1.00 93.75 100 PHE A CA 1
ATOM 792 C C . PHE A 1 100 ? -10.350 7.435 3.880 1.00 93.75 100 PHE A C 1
ATOM 794 O O . PHE A 1 100 ? -9.754 7.822 4.887 1.00 93.75 100 PHE A O 1
ATOM 801 N N . GLY A 1 101 ? -11.454 8.019 3.421 1.00 94.31 101 GLY A N 1
ATOM 802 C CA . GLY A 1 101 ? -12.101 9.171 4.036 1.00 94.31 101 GLY A CA 1
ATOM 803 C C . GLY A 1 101 ? -13.175 8.805 5.069 1.00 94.31 101 GLY A C 1
ATOM 804 O O . GLY A 1 101 ? -13.261 7.655 5.513 1.00 94.31 101 GLY A O 1
ATOM 805 N N . PRO A 1 102 ? -13.998 9.790 5.472 1.00 94.88 102 PRO A N 1
ATOM 806 C CA . PRO A 1 102 ? -15.122 9.578 6.383 1.00 94.88 102 PRO A CA 1
ATOM 807 C C . PRO A 1 102 ? -16.237 8.740 5.736 1.00 94.88 102 PRO A C 1
ATOM 809 O O . PRO A 1 102 ? -16.402 8.747 4.518 1.00 94.88 102 PRO A O 1
ATOM 812 N N . GLY A 1 103 ? -17.042 8.068 6.561 1.00 95.00 103 GLY A N 1
ATOM 813 C CA . GLY A 1 103 ? -18.219 7.309 6.127 1.00 95.00 103 GLY A CA 1
ATOM 81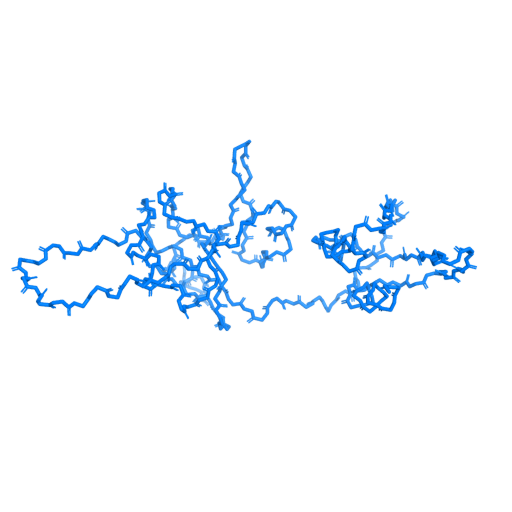4 C C . GLY A 1 103 ? -17.936 5.877 5.665 1.00 95.00 103 GLY A C 1
ATOM 815 O O . GLY A 1 103 ? -18.866 5.186 5.250 1.00 95.00 103 GLY A O 1
ATOM 816 N N . VAL A 1 104 ? -16.690 5.410 5.757 1.00 95.69 104 VAL A N 1
ATOM 817 C CA . VAL A 1 104 ? -16.275 4.070 5.318 1.00 95.69 104 VAL A CA 1
ATOM 818 C C . VAL A 1 104 ? -16.403 3.072 6.465 1.00 95.69 104 VAL A C 1
ATOM 820 O O . VAL A 1 104 ? -15.937 3.328 7.573 1.00 95.69 104 VAL A O 1
ATOM 823 N N . GLU A 1 105 ? -17.028 1.925 6.202 1.00 96.62 105 GLU A N 1
ATOM 824 C CA . GLU A 1 105 ? -17.119 0.826 7.166 1.00 96.62 105 GLU A CA 1
ATOM 825 C C . GLU A 1 105 ? -15.778 0.108 7.316 1.00 96.62 105 GLU A C 1
ATOM 827 O O . GLU A 1 105 ? -15.211 -0.410 6.345 1.00 96.62 105 GLU A O 1
ATOM 832 N N . VAL A 1 106 ? -15.305 0.041 8.555 1.00 96.75 106 VAL A N 1
ATOM 833 C CA . VAL A 1 106 ? -14.031 -0.560 8.941 1.00 96.75 106 VAL A CA 1
ATOM 834 C C . VAL A 1 106 ? -14.246 -1.603 10.022 1.00 96.75 106 VAL A C 1
ATOM 836 O O . VAL A 1 106 ? -15.181 -1.506 10.819 1.00 96.75 106 VAL A O 1
ATOM 839 N N . TYR A 1 107 ? -13.361 -2.591 10.083 1.00 96.50 107 TYR A N 1
ATOM 840 C CA . TYR A 1 107 ? -13.377 -3.598 11.138 1.00 96.50 107 TYR A CA 1
ATOM 841 C C . TYR A 1 107 ? -12.065 -3.632 11.919 1.00 96.50 107 TYR A C 1
ATOM 843 O O . TYR A 1 107 ? -11.006 -3.260 11.413 1.00 96.50 107 TYR A O 1
ATOM 851 N N . LYS A 1 108 ? -12.135 -4.093 13.170 1.00 96.25 108 LYS A N 1
ATOM 852 C CA . LYS A 1 108 ? -10.966 -4.286 14.037 1.00 96.25 108 LYS A CA 1
ATOM 853 C C . LYS A 1 108 ? -9.890 -5.120 13.332 1.00 96.25 108 LYS A C 1
ATOM 855 O O . LYS A 1 108 ? -10.181 -6.215 12.861 1.00 96.25 108 LYS A O 1
ATOM 860 N N . GLY A 1 109 ? -8.656 -4.618 13.291 1.00 95.94 109 GLY A N 1
ATOM 861 C CA . GLY A 1 109 ? -7.529 -5.280 12.622 1.00 95.94 109 GLY A CA 1
ATOM 862 C C . GLY A 1 109 ? -7.406 -4.990 11.119 1.00 95.94 109 GLY A C 1
ATOM 863 O O . GLY A 1 109 ? -6.446 -5.440 10.492 1.00 95.94 109 GLY A O 1
ATOM 864 N N . GLN A 1 110 ? -8.332 -4.223 10.532 1.00 97.75 110 GLN A N 1
ATOM 865 C CA . GLN A 1 110 ? -8.168 -3.673 9.186 1.00 97.75 110 GLN A CA 1
ATOM 866 C C . GLN A 1 110 ? -7.048 -2.623 9.191 1.00 97.75 110 GLN A C 1
ATOM 868 O O . GLN A 1 110 ? -6.981 -1.788 10.093 1.00 97.75 110 GLN A O 1
ATOM 873 N N . VAL A 1 111 ? -6.181 -2.635 8.182 1.00 97.75 111 VAL A N 1
ATOM 874 C CA . VAL A 1 111 ? -5.194 -1.576 7.957 1.00 97.75 111 VAL A CA 1
ATOM 875 C C . VAL A 1 111 ? -5.888 -0.405 7.267 1.00 97.75 111 VAL A C 1
ATOM 877 O O . VAL A 1 111 ? -6.581 -0.560 6.261 1.00 97.75 111 VAL A O 1
ATOM 880 N N . VAL A 1 112 ? -5.723 0.780 7.842 1.00 97.31 112 VAL A N 1
ATOM 881 C CA . VAL A 1 112 ? -6.458 1.998 7.470 1.00 97.31 112 VAL A CA 1
ATOM 882 C C . VAL A 1 112 ? -5.547 3.130 7.010 1.00 97.31 112 VAL A C 1
ATOM 884 O O . VAL A 1 112 ? -6.018 4.207 6.642 1.00 97.31 112 VAL A O 1
ATOM 887 N N . GLY A 1 113 ? -4.240 2.893 7.035 1.00 96.94 113 GLY A N 1
ATOM 888 C CA . GLY A 1 113 ? -3.237 3.837 6.588 1.00 96.94 113 GLY A CA 1
ATOM 889 C C . GLY A 1 113 ? -1.819 3.332 6.806 1.00 96.94 113 GLY A C 1
ATOM 890 O O . GLY A 1 113 ? -1.588 2.306 7.448 1.00 96.94 113 GLY A O 1
ATOM 891 N N . GLN A 1 114 ? -0.866 4.107 6.315 1.00 96.75 114 GLN A N 1
ATOM 892 C CA . GLN A 1 114 ? 0.559 3.936 6.542 1.00 96.75 114 GLN A CA 1
ATOM 893 C C . GLN A 1 114 ? 1.002 4.827 7.701 1.00 96.75 114 GLN A C 1
ATOM 895 O O . GLN A 1 114 ? 0.705 6.020 7.718 1.00 96.75 114 GLN A O 1
ATOM 900 N N . ASN A 1 115 ? 1.712 4.260 8.672 1.00 96.88 115 ASN A N 1
ATOM 901 C CA . ASN A 1 115 ? 2.278 4.998 9.795 1.00 96.88 115 ASN A CA 1
ATOM 902 C C . ASN A 1 115 ? 3.485 5.825 9.318 1.00 96.88 115 ASN A C 1
ATOM 904 O O . ASN A 1 115 ? 4.285 5.368 8.511 1.00 96.88 115 ASN A O 1
ATOM 908 N N . ALA A 1 116 ? 3.662 7.032 9.846 1.00 94.81 116 ALA A N 1
ATOM 909 C CA . ALA A 1 116 ? 4.829 7.867 9.556 1.00 94.81 116 ALA A CA 1
ATOM 910 C C . ALA A 1 116 ? 6.132 7.318 10.174 1.00 94.81 116 ALA A C 1
ATOM 912 O O . ALA A 1 116 ? 7.215 7.822 9.882 1.00 94.81 116 ALA A O 1
ATOM 913 N N . ARG A 1 117 ? 6.034 6.329 11.070 1.00 93.88 117 ARG A N 1
ATOM 914 C CA . ARG A 1 117 ? 7.158 5.698 11.776 1.00 93.88 117 ARG A CA 1
ATOM 915 C C . ARG A 1 117 ? 7.159 4.184 11.564 1.00 93.88 117 ARG A C 1
ATOM 917 O O . ARG A 1 117 ? 6.154 3.608 11.150 1.00 93.88 117 ARG A O 1
ATOM 924 N N . GLN A 1 118 ? 8.276 3.554 11.919 1.00 92.12 118 GLN A N 1
ATOM 925 C CA . GLN A 1 118 ? 8.377 2.102 12.062 1.00 92.12 118 GLN A CA 1
ATOM 926 C C . GLN A 1 118 ? 7.383 1.569 13.104 1.00 92.12 118 GLN A C 1
ATOM 928 O O . GLN A 1 118 ? 7.093 2.235 14.105 1.00 92.12 118 GLN A O 1
ATOM 933 N N . GLY A 1 119 ? 6.909 0.345 12.869 1.00 91.44 119 GLY A N 1
ATOM 934 C CA . GLY A 1 119 ? 6.017 -0.389 13.763 1.00 91.44 119 GLY A CA 1
ATOM 935 C C . GLY A 1 119 ? 4.545 0.009 13.654 1.00 91.44 119 GLY A C 1
ATOM 936 O O . GLY A 1 119 ? 4.189 1.154 13.364 1.00 91.44 119 GLY A O 1
ATOM 937 N N . ASP A 1 120 ? 3.667 -0.957 13.900 1.00 93.81 120 ASP A N 1
ATOM 938 C CA . ASP A 1 120 ? 2.230 -0.756 13.748 1.00 93.81 120 ASP A CA 1
ATOM 939 C C . ASP A 1 120 ? 1.617 0.040 14.898 1.00 93.81 120 ASP A C 1
ATOM 941 O O . ASP A 1 120 ? 1.967 -0.108 16.076 1.00 93.81 120 ASP A O 1
ATOM 945 N N . LEU A 1 121 ? 0.630 0.867 14.558 1.00 95.25 121 LEU A N 1
ATOM 946 C CA . LEU A 1 121 ? -0.101 1.690 15.507 1.00 95.25 121 LEU A CA 1
ATOM 947 C C . LEU A 1 121 ? -1.599 1.411 15.405 1.00 95.25 121 LEU A C 1
ATOM 949 O O . LEU A 1 121 ? -2.249 1.739 14.416 1.00 95.25 121 LEU A O 1
ATOM 953 N N . ALA A 1 122 ? -2.165 0.864 16.480 1.00 95.31 122 ALA A N 1
ATOM 954 C CA . ALA A 1 122 ? -3.611 0.767 16.621 1.00 95.31 122 ALA A CA 1
ATOM 955 C C . ALA A 1 122 ? -4.214 2.159 16.853 1.00 95.31 122 ALA A C 1
ATOM 957 O O . ALA A 1 122 ? -3.807 2.868 17.778 1.00 95.31 122 ALA A O 1
ATOM 958 N N . ILE A 1 123 ? -5.198 2.531 16.039 1.00 95.38 123 ILE A N 1
ATOM 959 C CA . ILE A 1 123 ? -5.862 3.833 16.081 1.00 95.38 123 ILE A CA 1
ATOM 960 C C . ILE A 1 123 ? -7.383 3.687 16.073 1.00 95.38 123 ILE A C 1
ATOM 962 O O . ILE A 1 123 ? -7.939 2.769 15.472 1.00 95.38 123 ILE A O 1
ATOM 966 N N . ASN A 1 124 ? -8.071 4.619 16.731 1.00 94.44 124 ASN A N 1
ATOM 967 C CA . ASN A 1 124 ? -9.524 4.705 16.669 1.00 94.44 124 ASN A CA 1
ATOM 968 C C . ASN A 1 124 ? -9.942 5.815 15.692 1.00 94.44 124 ASN A C 1
ATOM 970 O O . ASN A 1 124 ? -9.821 7.001 15.999 1.00 94.44 124 ASN A O 1
ATOM 974 N N . ILE A 1 125 ? -10.471 5.401 14.541 1.00 94.62 125 ILE A N 1
ATOM 975 C CA . ILE A 1 125 ? -11.008 6.280 13.492 1.00 94.62 125 ILE A CA 1
ATOM 976 C C . ILE A 1 125 ? -12.537 6.404 13.515 1.00 94.62 125 ILE A C 1
ATOM 978 O O . ILE A 1 125 ? -13.091 7.247 12.812 1.00 94.62 125 ILE A O 1
ATOM 982 N N . CYS A 1 126 ? -13.218 5.599 14.330 1.00 94.38 126 CYS A N 1
ATOM 983 C CA . CYS A 1 126 ? -14.672 5.609 14.502 1.00 94.38 126 CYS A CA 1
ATOM 984 C C . CYS A 1 126 ? -15.118 6.593 15.599 1.00 94.38 126 CYS A C 1
ATOM 986 O O . CYS A 1 126 ? -16.305 6.890 15.738 1.00 94.38 126 CYS A O 1
ATOM 988 N N . LYS A 1 127 ? -14.166 7.145 16.366 1.00 89.94 127 LYS A N 1
ATOM 989 C CA . LYS A 1 127 ? -14.414 8.082 17.465 1.00 89.94 127 LYS A CA 1
ATOM 990 C C . LYS A 1 127 ? -15.263 9.276 17.019 1.00 89.94 127 LYS A C 1
ATOM 992 O O . LYS A 1 127 ? -14.854 10.077 16.176 1.00 89.94 127 LYS A O 1
ATOM 997 N N . ALA A 1 128 ? -16.412 9.442 17.669 1.00 86.44 128 ALA A N 1
ATOM 998 C CA . ALA A 1 128 ? -17.252 10.623 17.537 1.00 86.44 128 ALA A CA 1
ATOM 999 C C . ALA A 1 128 ? -16.782 11.756 18.466 1.00 86.44 128 ALA A C 1
ATOM 1001 O O . ALA A 1 128 ? -16.207 11.523 19.535 1.00 86.44 128 ALA A O 1
ATOM 1002 N N . LYS A 1 129 ? -17.056 13.002 18.069 1.00 81.75 129 LYS A N 1
ATOM 1003 C CA . LYS A 1 129 ? -16.855 14.172 18.931 1.00 81.75 129 LYS A CA 1
ATOM 1004 C C . LYS A 1 129 ? -17.846 14.093 20.094 1.00 81.75 129 LYS A C 1
ATOM 1006 O O . LYS A 1 129 ? -19.050 14.012 19.865 1.00 81.75 129 LYS A O 1
ATOM 1011 N N . GLN A 1 130 ? -17.360 14.128 21.334 1.00 75.19 130 GLN A N 1
ATOM 1012 C CA . GLN A 1 130 ? -18.259 14.248 22.480 1.00 75.19 130 GLN A CA 1
ATOM 1013 C C . GLN A 1 130 ? -18.907 15.636 22.464 1.00 75.19 130 GLN A C 1
ATOM 1015 O O . GLN A 1 130 ? -18.213 16.655 22.438 1.00 75.19 130 GLN A O 1
ATOM 1020 N N . LEU A 1 131 ? -20.239 15.666 22.459 1.00 65.12 131 LEU A N 1
ATOM 1021 C CA . LEU A 1 131 ? -21.031 16.883 22.598 1.00 65.12 131 LEU A CA 1
ATOM 1022 C C . LEU A 1 131 ? -20.950 17.342 24.059 1.00 65.12 131 LEU A C 1
ATOM 1024 O O . LEU A 1 131 ? -21.817 17.023 24.866 1.00 65.12 131 LEU A O 1
ATOM 1028 N N . SER A 1 132 ? -19.888 18.054 24.436 1.00 59.28 132 SER A N 1
ATOM 1029 C CA . SER A 1 132 ? -19.936 18.847 25.661 1.00 59.28 132 SER A CA 1
ATOM 1030 C C . SER A 1 132 ? -20.706 20.133 25.356 1.00 59.28 132 SER A C 1
ATOM 1032 O O . SER A 1 132 ? -20.466 20.781 24.338 1.00 59.28 132 SER A O 1
ATOM 1034 N N . ASN A 1 133 ? -21.635 20.522 26.234 1.00 47.94 133 ASN A N 1
ATOM 1035 C CA . ASN A 1 133 ? -22.376 21.794 26.176 1.00 47.94 133 ASN A CA 1
ATOM 1036 C C . ASN A 1 133 ? -21.462 23.021 26.417 1.00 47.94 133 ASN A C 1
ATOM 1038 O O . ASN A 1 133 ? -21.874 24.021 27.006 1.00 47.94 133 ASN A O 1
ATOM 1042 N N . MET A 1 134 ? -20.196 22.954 25.998 1.00 48.44 134 MET A N 1
ATOM 1043 C CA . MET A 1 134 ? -19.235 24.034 26.112 1.00 48.44 134 MET A CA 1
ATOM 1044 C C . MET A 1 134 ? -19.386 24.946 24.896 1.00 48.44 134 MET A C 1
ATOM 1046 O O . MET A 1 134 ? -18.927 24.664 23.790 1.00 48.44 134 MET A O 1
ATOM 1050 N N . ARG A 1 135 ? -20.070 26.063 25.128 1.00 58.16 135 ARG A N 1
ATOM 1051 C CA . ARG A 1 135 ? -20.162 27.202 24.219 1.00 58.16 135 ARG A CA 1
ATOM 1052 C C . ARG A 1 135 ? -18.785 27.876 24.150 1.00 58.16 135 ARG A C 1
ATOM 1054 O O . ARG A 1 135 ? -18.531 28.852 24.853 1.00 58.16 135 ARG A O 1
ATOM 1061 N N . SER A 1 136 ? -17.874 27.326 23.354 1.00 48.66 136 SER A N 1
ATOM 1062 C CA . SER A 1 136 ? -16.543 27.903 23.169 1.00 48.66 136 SER A CA 1
ATOM 1063 C C . SER A 1 136 ? -16.598 29.019 22.134 1.00 48.66 136 SER A C 1
ATOM 1065 O O . SER A 1 136 ? -16.971 28.821 20.979 1.00 48.66 136 SER A O 1
ATOM 1067 N N . LYS A 1 137 ? -16.249 30.213 22.615 1.00 44.84 137 LYS A N 1
ATOM 1068 C CA . LYS A 1 137 ? -15.896 31.406 21.847 1.00 44.84 137 LYS A CA 1
ATOM 1069 C C . LYS A 1 137 ? -14.915 31.038 20.729 1.00 44.84 137 LYS A C 1
ATOM 1071 O O . LYS A 1 137 ? -14.096 30.148 20.920 1.00 44.84 137 LYS A O 1
ATOM 1076 N N . GLY A 1 138 ? -15.058 31.721 19.594 1.00 48.69 138 GLY A N 1
ATOM 1077 C CA . GLY A 1 138 ? -14.458 31.396 18.302 1.00 48.69 138 GLY A CA 1
ATOM 1078 C C . GLY A 1 138 ? -13.076 30.755 18.354 1.00 48.69 138 GLY A C 1
ATOM 1079 O O . GLY A 1 138 ? -12.105 31.398 18.723 1.00 48.69 138 GLY A O 1
ATOM 1080 N N . ASP A 1 139 ? -13.015 29.511 17.901 1.00 49.09 139 ASP A N 1
ATOM 1081 C CA . ASP A 1 139 ? -11.827 28.960 17.265 1.00 49.09 139 ASP A CA 1
ATOM 1082 C C . ASP A 1 139 ? -12.310 27.984 16.191 1.00 49.09 139 ASP A C 1
ATOM 1084 O O . ASP A 1 139 ? -12.439 26.776 16.382 1.00 49.09 139 ASP A O 1
ATOM 1088 N N . GLY A 1 140 ? -12.760 28.571 15.083 1.00 47.25 140 GLY A N 1
ATOM 1089 C CA . GLY A 1 140 ? -13.094 27.860 13.859 1.00 47.25 140 GLY A CA 1
ATOM 1090 C C . GLY A 1 140 ? -11.823 27.554 13.082 1.00 47.25 140 GLY A C 1
ATOM 1091 O O . GLY A 1 140 ? -11.707 27.967 11.931 1.00 47.25 140 GLY A O 1
ATOM 1092 N N . SER A 1 141 ? -10.858 26.872 13.701 1.00 52.47 141 SER A N 1
ATOM 1093 C CA . SER A 1 141 ? -9.833 26.190 12.926 1.00 52.47 141 SER A CA 1
ATOM 1094 C C . SER A 1 141 ? -10.520 24.996 12.273 1.00 52.47 141 SER A C 1
ATOM 1096 O O . SER A 1 141 ? -10.741 23.940 12.866 1.00 52.47 141 SER A O 1
ATOM 1098 N N . ASP A 1 142 ? -10.972 25.199 11.040 1.00 62.50 142 ASP A N 1
ATOM 1099 C CA . ASP A 1 142 ? -11.401 24.101 10.193 1.00 62.50 142 ASP A CA 1
ATOM 1100 C C . ASP A 1 142 ? -10.148 23.286 9.851 1.00 62.50 142 ASP A C 1
ATOM 1102 O O . ASP A 1 142 ? -9.489 23.516 8.839 1.00 62.50 142 ASP A O 1
ATOM 1106 N N . GLU A 1 143 ? -9.728 22.420 10.781 1.00 66.00 143 GLU A N 1
ATOM 1107 C CA . GLU A 1 143 ? -8.540 21.586 10.619 1.00 66.00 143 GLU A CA 1
ATOM 1108 C C . GLU A 1 143 ? -8.656 20.812 9.310 1.00 66.00 143 GLU A C 1
ATOM 1110 O O . GLU A 1 143 ? -9.535 19.969 9.134 1.00 66.00 143 GLU A O 1
ATOM 1115 N N . HIS A 1 144 ? -7.777 21.122 8.366 1.00 85.50 144 HIS A N 1
ATOM 1116 C CA . HIS A 1 144 ? -7.815 20.524 7.046 1.00 85.50 144 HIS A CA 1
ATOM 1117 C C . HIS A 1 144 ? -7.638 19.002 7.144 1.00 85.50 144 HIS A C 1
ATOM 1119 O O . HIS A 1 144 ? -6.763 18.509 7.857 1.00 85.50 144 HIS A O 1
ATOM 1125 N N . PHE A 1 145 ? -8.477 18.251 6.429 1.00 90.38 145 PHE A N 1
ATOM 1126 C CA . PHE A 1 145 ? -8.329 16.806 6.293 1.00 90.38 145 PHE A CA 1
ATOM 1127 C C . PHE A 1 145 ? -7.532 16.507 5.025 1.00 90.38 145 PHE A C 1
ATOM 1129 O O . PHE A 1 145 ? -7.982 16.839 3.928 1.00 90.38 145 PHE A O 1
ATOM 1136 N N . LYS A 1 146 ? -6.354 15.896 5.182 1.00 93.19 146 LYS A N 1
ATOM 1137 C CA . LYS A 1 146 ? -5.495 15.501 4.060 1.00 93.19 146 LYS A CA 1
ATOM 1138 C C . LYS A 1 146 ? -6.219 14.481 3.180 1.00 93.19 146 LYS A C 1
ATOM 1140 O O . LYS A 1 146 ? -6.837 13.545 3.687 1.00 93.19 146 LYS A O 1
ATOM 1145 N N . THR A 1 147 ? -6.104 14.643 1.863 1.00 93.94 147 THR A N 1
ATOM 1146 C CA . THR A 1 147 ? -6.653 13.690 0.893 1.00 93.94 147 THR A CA 1
ATOM 1147 C C . THR A 1 147 ? -6.082 12.289 1.148 1.00 93.94 147 THR A C 1
ATOM 1149 O O . THR A 1 147 ? -4.859 12.137 1.150 1.00 93.94 147 THR A O 1
ATOM 1152 N N . PRO A 1 148 ? -6.932 11.268 1.354 1.00 94.50 148 PRO A N 1
ATOM 1153 C CA . PRO A 1 148 ? -6.475 9.897 1.540 1.00 94.50 148 PRO A CA 1
ATOM 1154 C C . PRO A 1 148 ? -5.810 9.326 0.284 1.00 94.50 148 PRO A C 1
ATOM 1156 O O . PRO A 1 148 ? -6.223 9.622 -0.840 1.00 94.50 148 PRO A O 1
ATOM 1159 N N . GLN A 1 149 ? -4.834 8.444 0.476 1.00 92.94 149 GLN A N 1
ATOM 1160 C CA . GLN A 1 149 ? -4.243 7.660 -0.603 1.00 92.94 149 GLN A CA 1
ATOM 1161 C C . GLN A 1 149 ? -5.106 6.426 -0.863 1.00 92.94 149 GLN A C 1
ATOM 1163 O O . GLN A 1 149 ? -5.094 5.475 -0.090 1.00 92.94 149 GLN A O 1
ATOM 1168 N N . THR A 1 150 ? -5.863 6.433 -1.957 1.00 90.50 150 THR A N 1
ATOM 1169 C CA . THR A 1 150 ? -6.679 5.267 -2.321 1.00 90.50 150 THR A CA 1
ATOM 1170 C C . THR A 1 150 ? -5.775 4.114 -2.753 1.00 90.50 150 THR A C 1
ATOM 1172 O O . THR A 1 150 ? -4.912 4.300 -3.607 1.00 90.50 150 THR A O 1
ATOM 1175 N N . MET A 1 151 ? -5.990 2.936 -2.168 1.00 91.62 151 MET A N 1
ATOM 1176 C CA . MET A 1 151 ? -5.239 1.719 -2.478 1.00 91.62 151 MET A CA 1
ATOM 1177 C C . MET A 1 151 ? -6.034 0.862 -3.464 1.00 91.62 151 MET A C 1
ATOM 1179 O O . MET A 1 151 ? -7.140 0.419 -3.149 1.00 91.62 151 MET A O 1
ATOM 1183 N N . ASP A 1 152 ? -5.481 0.638 -4.654 1.00 90.25 152 ASP A N 1
ATOM 1184 C CA . ASP A 1 152 ? -5.973 -0.375 -5.587 1.00 90.25 152 ASP A CA 1
ATOM 1185 C C . ASP A 1 152 ? -5.321 -1.741 -5.303 1.00 90.25 152 ASP A C 1
ATOM 1187 O O . ASP A 1 152 ? -4.612 -1.912 -4.311 1.00 90.25 152 ASP A O 1
ATOM 1191 N N . LEU A 1 153 ? -5.605 -2.745 -6.138 1.00 90.19 153 LEU A N 1
ATOM 1192 C CA . LEU A 1 153 ? -5.069 -4.093 -5.940 1.00 90.19 153 LEU A CA 1
ATOM 1193 C C . LEU A 1 153 ? -3.540 -4.130 -6.034 1.00 90.19 153 LEU A C 1
ATOM 1195 O O . LEU A 1 153 ? -2.905 -4.745 -5.182 1.00 90.19 153 LEU A O 1
ATOM 1199 N N . ASP A 1 154 ? -2.960 -3.469 -7.033 1.00 87.50 154 ASP A N 1
ATOM 1200 C CA . ASP A 1 154 ? -1.514 -3.484 -7.255 1.00 87.50 154 ASP A CA 1
ATOM 1201 C C . ASP A 1 154 ? -0.784 -2.761 -6.116 1.00 87.50 154 ASP A C 1
ATOM 1203 O O . ASP A 1 154 ? 0.175 -3.301 -5.565 1.00 87.50 154 ASP A O 1
ATOM 1207 N N . ALA A 1 155 ? -1.281 -1.592 -5.697 1.00 88.00 155 ALA A N 1
ATOM 1208 C CA . ALA A 1 155 ? -0.737 -0.852 -4.563 1.00 88.00 155 ALA A CA 1
ATOM 1209 C C . ALA A 1 155 ? -0.906 -1.617 -3.244 1.00 88.00 155 ALA A C 1
ATOM 1211 O O . ALA A 1 155 ? -0.019 -1.583 -2.395 1.00 88.00 155 ALA A O 1
ATOM 1212 N N . ALA A 1 156 ? -2.026 -2.322 -3.049 1.00 92.25 156 ALA A N 1
ATOM 1213 C CA . ALA A 1 156 ? -2.230 -3.145 -1.860 1.00 92.25 156 ALA A CA 1
ATOM 1214 C C . ALA A 1 156 ? -1.267 -4.340 -1.821 1.00 92.25 156 ALA A C 1
ATOM 1216 O O . ALA A 1 156 ? -0.701 -4.618 -0.767 1.00 92.25 156 ALA A O 1
ATOM 1217 N N . LEU A 1 157 ? -1.050 -5.017 -2.954 1.00 89.12 157 LEU A N 1
ATOM 1218 C CA . LEU A 1 157 ? -0.103 -6.132 -3.062 1.00 89.12 157 LEU A CA 1
ATOM 1219 C C . LEU A 1 157 ? 1.352 -5.689 -2.882 1.00 89.12 157 LEU A C 1
ATOM 1221 O O . LEU A 1 157 ? 2.140 -6.441 -2.319 1.00 89.12 157 LEU A O 1
ATOM 1225 N N . GLU A 1 158 ? 1.703 -4.484 -3.334 1.00 86.44 158 GLU A N 1
ATOM 1226 C CA . GLU A 1 158 ? 3.020 -3.890 -3.075 1.00 86.44 158 GLU A CA 1
ATOM 1227 C C . GLU A 1 158 ? 3.187 -3.474 -1.603 1.00 86.44 158 GLU A C 1
ATOM 1229 O O . GLU A 1 158 ? 4.295 -3.502 -1.074 1.00 86.44 158 GLU A O 1
ATOM 1234 N N . TYR A 1 159 ? 2.096 -3.094 -0.933 1.00 90.31 159 TYR A N 1
ATOM 1235 C CA . TYR A 1 159 ? 2.135 -2.577 0.434 1.00 90.31 159 TYR A CA 1
ATOM 1236 C C . TYR A 1 159 ? 2.240 -3.654 1.522 1.00 90.31 159 TYR A C 1
ATOM 1238 O O . TYR A 1 159 ? 2.891 -3.407 2.542 1.00 90.31 159 TYR A O 1
ATOM 1246 N N . ILE A 1 160 ? 1.543 -4.787 1.372 1.00 91.94 160 ILE A N 1
ATOM 1247 C CA . ILE A 1 160 ? 1.412 -5.766 2.463 1.00 91.94 160 ILE A CA 1
ATOM 1248 C C . ILE A 1 160 ? 2.763 -6.320 2.928 1.00 91.94 160 ILE A C 1
ATOM 1250 O O . ILE A 1 160 ? 3.636 -6.635 2.124 1.00 91.94 160 ILE A O 1
ATOM 1254 N N . GLY A 1 161 ? 2.906 -6.463 4.244 1.00 89.19 161 GLY A N 1
ATOM 1255 C CA . GLY A 1 161 ? 3.967 -7.260 4.860 1.00 89.19 161 GLY A CA 1
ATOM 1256 C C . GLY A 1 161 ? 3.564 -8.722 5.078 1.00 89.19 161 GLY A C 1
ATOM 1257 O O . GLY A 1 161 ? 2.438 -9.131 4.792 1.00 89.19 161 GLY A O 1
ATOM 1258 N N . ASP A 1 162 ? 4.474 -9.501 5.660 1.00 88.31 162 ASP A N 1
ATOM 1259 C CA . ASP A 1 162 ? 4.281 -10.937 5.911 1.00 88.31 162 ASP A CA 1
ATOM 1260 C C . ASP A 1 162 ? 3.146 -11.254 6.905 1.00 88.31 162 ASP A C 1
ATOM 1262 O O . ASP A 1 162 ? 2.571 -12.344 6.880 1.00 88.31 162 ASP A O 1
ATOM 1266 N N . ASP A 1 163 ? 2.800 -10.313 7.790 1.00 91.75 163 ASP A N 1
ATOM 1267 C CA . ASP A 1 163 ? 1.718 -10.454 8.773 1.00 91.75 163 ASP A CA 1
ATOM 1268 C C . ASP A 1 163 ? 0.379 -9.855 8.298 1.00 91.75 163 ASP A C 1
ATOM 1270 O O . ASP A 1 163 ? -0.570 -9.705 9.085 1.00 91.75 163 ASP A O 1
ATOM 1274 N N . GLU A 1 164 ? 0.279 -9.535 7.007 1.00 95.75 164 GLU A N 1
ATOM 1275 C CA . GLU A 1 164 ? -0.851 -8.862 6.374 1.00 95.75 164 GLU A CA 1
ATOM 1276 C C . GLU A 1 164 ? -1.444 -9.657 5.212 1.00 95.75 164 GLU A C 1
ATOM 1278 O O . GLU A 1 164 ? -0.811 -10.505 4.593 1.00 95.75 164 GLU A O 1
ATOM 1283 N N . LEU A 1 165 ? -2.711 -9.375 4.915 1.00 96.56 165 LEU A N 1
ATOM 1284 C CA . LEU A 1 165 ? -3.443 -9.956 3.798 1.00 96.56 165 LEU A CA 1
ATOM 1285 C C . LEU A 1 165 ? -4.177 -8.859 3.035 1.00 96.56 165 LEU A C 1
ATOM 1287 O O . LEU A 1 165 ? -4.732 -7.931 3.634 1.00 96.56 165 LEU A O 1
ATOM 1291 N N . VAL A 1 166 ? -4.252 -9.028 1.715 1.00 97.06 166 VAL A N 1
ATOM 1292 C CA . VAL A 1 166 ? -5.181 -8.275 0.872 1.00 97.06 166 VAL A CA 1
ATOM 1293 C C . VAL A 1 166 ? -6.503 -9.036 0.803 1.00 97.06 166 VAL A C 1
ATOM 1295 O O . VAL A 1 166 ? -6.583 -10.149 0.286 1.00 97.06 166 VAL A O 1
ATOM 1298 N N . GLU A 1 167 ? -7.558 -8.430 1.334 1.00 96.75 167 GLU A N 1
ATOM 1299 C CA . GLU A 1 167 ? -8.930 -8.905 1.202 1.00 96.75 167 GLU A CA 1
ATOM 1300 C C . GLU A 1 167 ? -9.542 -8.313 -0.070 1.00 96.75 167 GLU A C 1
ATOM 1302 O O . GLU A 1 167 ? -9.698 -7.096 -0.197 1.00 96.75 167 GLU A O 1
ATOM 1307 N N . VAL A 1 168 ? -9.919 -9.183 -1.006 1.00 96.38 168 VAL A N 1
ATOM 1308 C CA . VAL A 1 168 ? -10.509 -8.776 -2.283 1.00 96.38 168 VAL A CA 1
ATOM 1309 C C . VAL A 1 168 ? -11.956 -9.239 -2.362 1.00 96.38 168 VAL A C 1
ATOM 1311 O O . VAL A 1 168 ? -12.275 -10.417 -2.213 1.00 96.38 168 VAL A O 1
ATOM 1314 N N . THR A 1 169 ? -12.838 -8.290 -2.648 1.00 94.75 169 THR A N 1
ATOM 1315 C CA . THR A 1 169 ? -14.249 -8.520 -2.967 1.00 94.75 169 THR A CA 1
ATOM 1316 C C . THR A 1 169 ? -14.572 -7.824 -4.290 1.00 94.75 169 THR A C 1
ATOM 1318 O O . THR A 1 169 ? -13.853 -6.902 -4.675 1.00 94.75 169 THR A O 1
ATOM 1321 N N . PRO A 1 170 ? -15.687 -8.153 -4.968 1.00 95.12 170 PRO A N 1
ATOM 1322 C CA . PRO A 1 170 ? -16.060 -7.481 -6.217 1.00 95.12 170 PRO A CA 1
ATOM 1323 C C . PRO A 1 170 ? -16.199 -5.953 -6.114 1.00 95.12 170 PRO A C 1
ATOM 1325 O O . PRO A 1 170 ? -16.182 -5.270 -7.131 1.00 95.12 170 PRO A O 1
ATOM 1328 N N . LYS A 1 171 ? -16.384 -5.418 -4.900 1.00 91.81 171 LYS A N 1
ATOM 1329 C CA . LYS A 1 171 ? -16.594 -3.985 -4.654 1.00 91.81 171 LYS A CA 1
ATOM 1330 C C . LYS A 1 171 ? -15.434 -3.296 -3.940 1.00 91.81 171 LYS A C 1
ATOM 1332 O O . LYS A 1 171 ? -15.388 -2.075 -3.948 1.00 91.81 171 LYS A O 1
ATOM 1337 N N . ASN A 1 172 ? -14.557 -4.042 -3.270 1.00 92.38 172 ASN A N 1
ATOM 1338 C CA . ASN A 1 172 ? -13.541 -3.466 -2.392 1.00 92.38 172 ASN A CA 1
ATOM 1339 C C . ASN A 1 172 ? -12.250 -4.278 -2.424 1.00 92.38 172 ASN A C 1
ATOM 1341 O O . ASN A 1 172 ? -12.295 -5.508 -2.358 1.00 92.38 172 ASN A O 1
ATOM 1345 N N . VAL A 1 173 ? -11.134 -3.558 -2.383 1.00 95.19 173 VAL A N 1
ATOM 1346 C CA . VAL A 1 173 ? -9.814 -4.061 -2.004 1.00 95.19 173 VAL A CA 1
ATOM 1347 C C . VAL A 1 173 ? -9.503 -3.479 -0.629 1.00 95.19 173 VAL A C 1
ATOM 1349 O O . VAL A 1 173 ? -9.609 -2.268 -0.430 1.00 95.19 173 VAL A O 1
ATOM 1352 N N . ARG A 1 174 ? -9.188 -4.332 0.344 1.00 96.25 174 ARG A N 1
ATOM 1353 C CA . ARG A 1 174 ? -8.846 -3.921 1.712 1.00 96.25 174 ARG A CA 1
ATOM 1354 C C . ARG A 1 174 ? -7.564 -4.605 2.150 1.00 96.25 174 ARG A C 1
ATOM 1356 O O . ARG A 1 174 ? -7.228 -5.677 1.662 1.00 96.25 174 ARG A O 1
ATOM 1363 N N . ILE A 1 175 ? -6.881 -3.999 3.110 1.00 97.44 175 ILE A N 1
ATOM 1364 C CA . ILE A 1 175 ? -5.692 -4.569 3.739 1.00 97.44 175 ILE A CA 1
ATOM 1365 C C . ILE A 1 175 ? -6.035 -4.859 5.195 1.00 97.44 175 ILE A C 1
ATOM 1367 O O . ILE A 1 175 ? -6.714 -4.059 5.846 1.00 97.44 175 ILE A O 1
ATOM 1371 N N . ARG A 1 176 ? -5.598 -6.001 5.717 1.00 97.25 176 ARG A N 1
ATOM 1372 C CA . ARG A 1 176 ? -5.839 -6.405 7.108 1.00 97.25 176 ARG A CA 1
ATOM 1373 C C . ARG A 1 176 ? -4.656 -7.159 7.681 1.00 97.25 176 ARG A C 1
ATOM 1375 O O . ARG A 1 176 ? -3.913 -7.796 6.944 1.00 97.25 176 ARG A O 1
ATOM 1382 N N . LYS A 1 177 ? -4.559 -7.174 9.007 1.00 96.19 177 LYS A N 1
ATOM 1383 C CA . LYS A 1 177 ? -3.673 -8.102 9.709 1.00 96.19 177 LYS A CA 1
ATOM 1384 C C . LYS A 1 177 ? -4.189 -9.538 9.609 1.00 96.19 177 LYS A C 1
ATOM 1386 O O . LYS A 1 177 ? -5.405 -9.788 9.585 1.00 96.19 177 LYS A O 1
ATOM 1391 N N . VAL A 1 178 ? -3.260 -10.492 9.600 1.00 95.06 178 VAL A N 1
ATOM 1392 C CA . VAL A 1 178 ? -3.560 -11.926 9.739 1.00 95.06 178 VAL A CA 1
ATOM 1393 C C . VAL A 1 178 ? -4.263 -12.167 11.077 1.00 95.06 178 VAL A C 1
ATOM 1395 O O . VAL A 1 178 ? -5.342 -12.761 11.122 1.00 95.06 178 VAL A O 1
ATOM 1398 N N . THR A 1 179 ? -3.696 -11.635 12.167 1.00 93.19 179 THR A N 1
ATOM 1399 C CA . THR A 1 179 ? -4.322 -11.650 13.496 1.00 93.19 179 THR A CA 1
ATOM 1400 C C . THR A 1 179 ? -5.020 -10.316 13.746 1.00 93.19 179 THR A C 1
ATOM 1402 O O . THR A 1 179 ? -4.369 -9.287 13.861 1.00 93.19 179 THR A O 1
ATOM 1405 N N . LEU A 1 180 ? -6.354 -10.327 13.819 1.00 92.38 180 LEU A N 1
ATOM 1406 C CA . LEU A 1 180 ? -7.147 -9.095 13.928 1.00 92.38 180 LEU A CA 1
ATOM 1407 C C . LEU A 1 180 ? -7.059 -8.427 15.301 1.00 92.38 180 LEU A C 1
ATOM 1409 O O . LEU A 1 180 ? -7.171 -7.206 15.410 1.00 92.38 180 LEU A O 1
ATOM 1413 N N . ASP A 1 181 ? -6.913 -9.224 16.360 1.00 89.06 181 ASP A N 1
ATOM 1414 C CA . ASP A 1 181 ? -6.801 -8.702 17.712 1.00 89.06 181 ASP A CA 1
ATOM 1415 C C . ASP A 1 181 ? -5.342 -8.466 18.088 1.00 89.06 181 ASP A C 1
ATOM 1417 O O . ASP A 1 181 ? -4.530 -9.389 18.118 1.00 89.06 181 ASP A O 1
ATOM 1421 N N . ARG A 1 182 ? -5.022 -7.226 18.459 1.00 82.69 182 ARG A N 1
ATOM 1422 C CA . ARG A 1 182 ? -3.694 -6.856 18.946 1.00 82.69 182 ARG A CA 1
ATOM 1423 C C . ARG A 1 182 ? -3.316 -7.610 20.223 1.00 82.69 182 ARG A C 1
ATOM 1425 O O . ARG A 1 182 ? -2.139 -7.899 20.427 1.00 82.69 182 ARG A O 1
ATOM 1432 N N . ALA A 1 183 ? -4.285 -7.916 21.090 1.00 85.00 183 ALA A N 1
ATOM 1433 C CA . ALA A 1 183 ? -4.018 -8.703 22.293 1.00 85.00 183 ALA A CA 1
ATOM 1434 C C . ALA A 1 183 ? -3.594 -10.135 21.930 1.00 85.00 183 ALA A C 1
ATOM 1436 O O . ALA A 1 183 ? -2.643 -10.661 22.505 1.00 85.00 183 ALA A O 1
ATOM 1437 N N . ASP A 1 184 ? -4.245 -10.731 20.931 1.00 84.75 184 ASP A N 1
ATOM 1438 C CA . ASP A 1 184 ? -3.907 -12.063 20.424 1.00 84.75 184 ASP A CA 1
ATOM 1439 C C . ASP A 1 184 ? -2.564 -12.057 19.701 1.00 84.75 184 ASP A C 1
ATOM 1441 O O . ASP A 1 184 ? -1.752 -12.953 19.914 1.00 84.75 184 ASP A O 1
ATOM 1445 N N . GLN A 1 185 ? -2.300 -11.024 18.897 1.00 83.19 185 GLN A N 1
ATOM 1446 C CA . GLN A 1 185 ? -1.018 -10.845 18.219 1.00 83.19 185 GLN A CA 1
ATOM 1447 C C . GLN A 1 185 ? 0.124 -10.783 19.236 1.00 83.19 185 GLN A C 1
ATOM 1449 O O . GLN A 1 185 ? 1.082 -11.544 19.129 1.00 83.19 185 GLN A O 1
ATOM 1454 N N . ARG A 1 186 ? -0.029 -9.978 20.294 1.00 83.25 186 ARG A N 1
ATOM 1455 C CA . ARG A 1 186 ? 0.978 -9.880 21.355 1.00 83.25 186 ARG A CA 1
ATOM 1456 C C . ARG A 1 186 ? 1.157 -11.187 22.131 1.00 83.25 186 ARG A C 1
ATOM 1458 O O . ARG A 1 186 ? 2.268 -11.489 22.551 1.00 83.25 186 ARG A O 1
ATOM 1465 N N . ARG A 1 187 ? 0.094 -11.973 22.331 1.00 85.50 187 ARG A N 1
ATOM 1466 C CA . ARG A 1 187 ? 0.206 -13.313 22.936 1.00 85.50 187 ARG A CA 1
ATOM 1467 C C . ARG A 1 187 ? 1.017 -14.264 22.057 1.00 85.50 187 ARG A C 1
ATOM 1469 O O . ARG A 1 187 ? 1.930 -14.906 22.570 1.00 85.50 187 ARG A O 1
ATOM 1476 N N . LYS A 1 188 ? 0.754 -14.276 20.745 1.00 82.94 188 LYS A N 1
ATOM 1477 C CA . LYS A 1 188 ? 1.519 -15.067 19.767 1.00 82.94 188 LYS A CA 1
ATOM 1478 C C . LYS A 1 188 ? 2.994 -14.667 19.724 1.00 82.94 188 LYS A C 1
ATOM 1480 O O . LYS A 1 188 ? 3.847 -15.544 19.762 1.00 82.94 188 LYS A O 1
ATOM 1485 N N . GLU A 1 189 ? 3.294 -13.367 19.710 1.00 82.06 189 GLU A N 1
ATOM 1486 C CA . GLU A 1 189 ? 4.672 -12.845 19.753 1.00 82.06 189 GLU A CA 1
ATOM 1487 C C . GLU A 1 189 ? 5.425 -13.277 21.021 1.00 82.06 189 GLU A C 1
ATOM 1489 O O . GLU A 1 189 ? 6.626 -13.528 20.979 1.00 82.06 189 GLU A O 1
ATOM 1494 N N . LEU A 1 190 ? 4.718 -13.396 22.149 1.00 83.19 190 LEU A N 1
ATOM 1495 C CA . LEU A 1 190 ? 5.275 -13.848 23.426 1.00 83.19 190 LEU A CA 1
ATOM 1496 C C . LEU A 1 190 ? 5.301 -15.381 23.578 1.00 83.19 190 LEU A C 1
ATOM 1498 O O . LEU A 1 190 ? 5.730 -15.870 24.622 1.00 83.19 190 LEU A O 1
ATOM 1502 N N . GLY A 1 191 ? 4.837 -16.142 22.580 1.00 77.06 191 GLY A N 1
ATOM 1503 C CA . GLY A 1 191 ? 4.760 -17.607 22.640 1.00 77.06 191 GLY A CA 1
ATOM 1504 C C . GLY A 1 191 ? 3.740 -18.138 23.654 1.00 77.06 191 GLY A C 1
ATOM 1505 O O . GLY A 1 191 ? 3.856 -19.274 24.113 1.00 77.06 191 GLY A O 1
ATOM 1506 N N . ILE A 1 192 ? 2.761 -17.316 24.037 1.00 68.88 192 ILE A N 1
ATOM 1507 C CA . ILE A 1 192 ? 1.719 -17.677 24.998 1.00 68.88 192 ILE A CA 1
ATOM 1508 C C . ILE A 1 192 ? 0.515 -18.195 24.204 1.00 68.88 192 ILE A C 1
ATOM 1510 O O . ILE A 1 192 ? -0.108 -17.425 23.470 1.00 68.88 192 ILE A O 1
ATOM 1514 N N . ASN A 1 193 ? 0.220 -19.492 24.349 1.00 57.50 193 ASN A N 1
ATOM 1515 C CA . ASN A 1 193 ? -0.982 -20.132 23.799 1.00 57.50 193 ASN A CA 1
ATOM 1516 C C . ASN A 1 193 ? -2.261 -19.603 24.459 1.00 57.50 193 ASN A C 1
ATOM 1518 O O . ASN A 1 193 ? -2.278 -19.491 25.707 1.00 57.50 193 ASN A O 1
#

Secondary structure (DSSP, 8-state):
-HHHHHHHHHHTT-EEEEEEEETTEEEEEEE--HHHHTTHHHHHHHHTTT---------------------SS-EEEESS-EE--HHHHHHHTTSEEES--TT-EE-TTEEEEEESSSS-EEE-SSPPPP-------S-----PPPPP----HHHHHHH--TTEEEEEETTEEEEEESS--HHHHHHHHTT--

Foldseek 3Di:
DVVVVVVLQVLQVWDWPDWDDDPNDIDTDTDGPPLSCQPVVVVVCVVCVNPDDDDDDDDDDDPDPDPDDDDQWAFAFEQAWDWFDQVQQLVCVVQFAFQDDGGDTDHQQWGGGIGPGGDYDHGHRRDDDDPDVDPDDDDPPVRDRDDHRHDDPSNQSNRDDPQKDFDDDPVDTTIGGPDRDPVVVVCVVVVHD

Radius of gyration: 21.3 Å; chains: 1; bounding box: 42×52×60 Å

Sequence (193 aa):
HSGAVIQKLGSRHGEMQNMTMANGIVYLEFIIPTRGLFGYRTEFLTDTRGLGIMNTLFYKYLPDPGDWKERDQGSLVAHETGQSNMYGLRNVQDRGVLFFGPGVEVYKGQVVGQNARQGDLAINICKAKQLSNMRSKGDGSDEHFKTPQTMDLDAALEYIGDDELVEVTPKNVRIRKVTLDRADQRRKELGIN

pLDDT: mean 89.23, std 11.18, range [44.84, 97.75]